Protein AF-A0A956HL79-F1 (afdb_monomer_lite)

Secondary structure (DSSP, 8-state):
--TTTTTTS-HHHHHHHHHHHHHHHHHHHHHHHHHHHHHHHB-TTSPBPEEEEEEEEE-TTSEEEEEEEEEEGGGGS----EEEEE------------------------------------------------------------------EEEE-PPPHHHHHHHHHHHHT-EEEEEEEEEEEEEEEEEETTTTEEEES--TT--TT-EEEETTEEEEEEEEEETTTTEEEESSPPPTT--TTPEEEEEPPPP--

pLDDT: mean 73.85, std 23.21, range [27.11, 96.62]

Structure (mmCIF, N/CA/C/O backbone):
data_AF-A0A956HL79-F1
#
_entry.id   AF-A0A956HL79-F1
#
loop_
_atom_site.group_PDB
_atom_site.id
_atom_site.type_symbol
_atom_site.label_atom_id
_atom_site.label_alt_id
_atom_site.label_comp_id
_atom_site.label_asym_id
_atom_site.label_entity_id
_atom_site.label_seq_id
_atom_site.pdbx_PDB_ins_code
_atom_site.Cartn_x
_atom_site.Cartn_y
_atom_site.Cartn_z
_atom_site.occupancy
_atom_site.B_iso_or_equiv
_atom_site.auth_seq_id
_atom_site.auth_comp_id
_atom_site.auth_asym_id
_atom_site.auth_atom_id
_atom_site.pdbx_PDB_model_num
ATOM 1 N N . MET A 1 1 ? 49.652 19.251 -49.815 1.00 47.75 1 MET A N 1
ATOM 2 C CA . MET A 1 1 ? 48.595 18.300 -49.401 1.00 47.75 1 MET A CA 1
ATOM 3 C C . MET A 1 1 ? 47.716 18.037 -50.614 1.00 47.75 1 MET A C 1
ATOM 5 O O . MET A 1 1 ? 47.238 19.010 -51.174 1.00 47.75 1 MET A O 1
ATOM 9 N N . ASN A 1 2 ? 47.525 16.789 -51.055 1.00 45.09 2 ASN A N 1
ATOM 10 C CA . ASN A 1 2 ?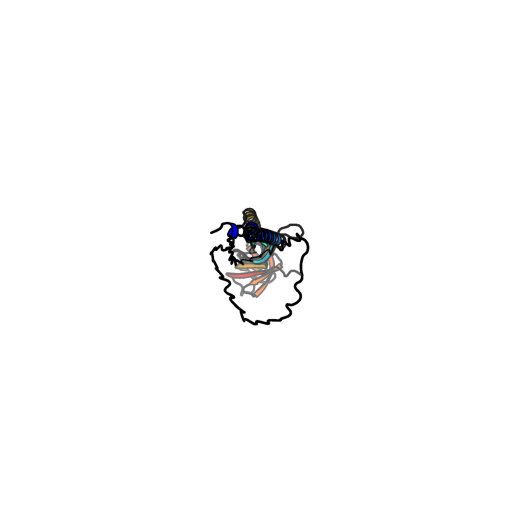 46.543 16.488 -52.107 1.00 45.09 2 ASN A CA 1
ATOM 11 C C . ASN A 1 2 ? 45.246 16.039 -51.426 1.00 45.09 2 ASN A C 1
ATOM 13 O O . ASN A 1 2 ? 45.251 15.028 -50.732 1.00 45.09 2 ASN A O 1
ATOM 17 N N . GLY A 1 3 ? 44.134 16.750 -51.639 1.00 52.53 3 GLY A N 1
ATOM 18 C CA . GLY A 1 3 ? 42.820 16.467 -51.031 1.00 52.53 3 GLY A CA 1
ATOM 19 C C . GLY A 1 3 ? 42.195 15.099 -51.365 1.00 52.53 3 GLY A C 1
ATOM 20 O O . GLY A 1 3 ? 41.060 14.840 -50.988 1.00 52.53 3 GLY A O 1
ATOM 21 N N . ARG A 1 4 ? 42.921 14.211 -52.057 1.00 53.50 4 ARG A N 1
ATOM 22 C CA . ARG A 1 4 ? 42.472 12.872 -52.467 1.00 53.50 4 ARG A CA 1
ATOM 23 C C . ARG A 1 4 ? 42.633 11.807 -51.375 1.00 53.50 4 ARG A C 1
ATOM 25 O O . ARG A 1 4 ? 41.930 10.812 -51.432 1.00 53.50 4 ARG A O 1
ATOM 32 N N . GLU A 1 5 ? 43.507 12.013 -50.386 1.00 54.41 5 GLU A N 1
ATOM 33 C CA . GLU A 1 5 ? 43.747 11.046 -49.290 1.00 54.41 5 GLU A CA 1
ATOM 34 C C . GLU A 1 5 ? 42.709 11.152 -48.153 1.00 54.41 5 GLU A C 1
ATOM 36 O O . GLU A 1 5 ? 42.497 10.198 -47.415 1.00 54.41 5 GLU A O 1
ATOM 41 N N . ILE A 1 6 ? 42.013 12.290 -48.039 1.00 55.62 6 ILE A N 1
ATOM 42 C CA . ILE A 1 6 ? 40.873 12.468 -47.119 1.00 55.62 6 ILE A CA 1
ATOM 43 C C . ILE A 1 6 ? 39.584 11.913 -47.749 1.00 55.62 6 ILE A C 1
ATOM 45 O O . ILE A 1 6 ? 38.721 11.401 -47.046 1.00 55.62 6 ILE A O 1
ATOM 49 N N . ALA A 1 7 ? 39.474 11.941 -49.082 1.00 55.44 7 ALA A N 1
ATOM 50 C CA . ALA A 1 7 ? 38.306 11.462 -49.824 1.00 55.44 7 ALA A CA 1
ATOM 51 C C . ALA A 1 7 ? 38.126 9.927 -49.819 1.00 55.44 7 ALA A C 1
ATOM 53 O O . ALA A 1 7 ? 37.096 9.443 -50.276 1.00 55.44 7 ALA A O 1
ATOM 54 N N . THR A 1 8 ? 39.105 9.159 -49.326 1.00 60.56 8 THR A N 1
ATOM 55 C CA . THR A 1 8 ? 39.022 7.691 -49.190 1.00 60.56 8 THR A CA 1
ATOM 56 C C . THR A 1 8 ? 38.469 7.227 -47.840 1.00 60.56 8 THR A C 1
ATOM 58 O O . THR A 1 8 ? 38.301 6.027 -47.639 1.00 60.56 8 THR A O 1
ATOM 61 N N . LEU A 1 9 ? 38.210 8.143 -46.900 1.00 64.88 9 LEU A N 1
ATOM 62 C CA . LEU A 1 9 ? 37.513 7.823 -45.656 1.00 64.88 9 LEU A CA 1
ATOM 63 C C . LEU A 1 9 ? 36.007 7.752 -45.923 1.00 64.88 9 LEU A C 1
ATOM 65 O O . LEU A 1 9 ? 35.407 8.708 -46.414 1.00 64.88 9 LEU A O 1
ATOM 69 N N . ASP A 1 10 ? 35.391 6.629 -45.566 1.00 70.69 10 ASP A N 1
ATOM 70 C CA . ASP A 1 10 ? 33.945 6.421 -45.661 1.00 70.69 10 ASP A CA 1
ATOM 71 C C . ASP A 1 10 ? 33.220 7.143 -44.513 1.00 70.69 10 ASP A C 1
ATOM 73 O O . ASP A 1 10 ? 32.736 6.546 -43.550 1.00 70.69 10 ASP A O 1
ATOM 77 N N . PHE A 1 11 ? 33.211 8.475 -44.588 1.00 68.19 11 PHE A N 1
ATOM 78 C CA . PHE A 1 11 ? 32.549 9.342 -43.615 1.00 68.19 11 PHE A CA 1
ATOM 79 C C . PHE A 1 11 ? 31.065 9.007 -43.395 1.00 68.19 11 PHE A C 1
ATOM 81 O O . PHE A 1 11 ? 30.642 9.047 -42.236 1.00 68.19 11 PHE A O 1
ATOM 88 N N . PRO A 1 12 ? 30.275 8.645 -44.429 1.00 70.38 12 PRO A N 1
ATOM 89 C CA . PRO A 1 12 ? 28.901 8.195 -44.235 1.00 70.38 12 PRO A CA 1
ATOM 90 C C . PRO A 1 12 ? 28.778 7.014 -43.269 1.00 70.38 12 PRO A C 1
ATOM 92 O O . PRO A 1 12 ? 27.950 7.074 -42.365 1.00 70.38 12 PRO A O 1
ATOM 95 N N . ASN A 1 13 ? 29.615 5.981 -43.394 1.00 75.75 13 ASN A N 1
ATOM 96 C CA . ASN A 1 13 ? 29.556 4.829 -42.489 1.00 75.75 13 ASN A CA 1
ATOM 97 C C . ASN A 1 13 ? 30.204 5.103 -41.128 1.00 75.75 13 ASN A C 1
ATOM 99 O O . ASN A 1 13 ? 29.693 4.634 -40.108 1.00 75.75 13 ASN A O 1
ATOM 103 N N . LEU A 1 14 ? 31.275 5.904 -41.087 1.00 71.12 14 LEU A N 1
ATOM 104 C CA . LEU A 1 14 ? 31.900 6.321 -39.832 1.00 71.12 14 LEU A CA 1
ATOM 105 C C . LEU A 1 14 ? 30.922 7.121 -38.968 1.00 71.12 14 LEU A C 1
ATOM 107 O O . LEU A 1 14 ? 30.822 6.864 -37.783 1.00 71.12 14 LEU A O 1
ATOM 111 N N . ILE A 1 15 ? 30.135 8.033 -39.530 1.00 71.44 15 ILE A N 1
ATOM 112 C CA . ILE A 1 15 ? 29.190 8.837 -38.740 1.00 71.44 15 ILE A CA 1
ATOM 113 C C . ILE A 1 15 ? 27.843 8.114 -38.586 1.00 71.44 15 ILE A C 1
ATOM 115 O O . ILE A 1 15 ? 27.268 8.077 -37.497 1.00 71.44 15 ILE A O 1
ATOM 119 N N . GLY A 1 16 ? 27.345 7.510 -39.665 1.00 78.25 16 GLY A N 1
ATOM 120 C CA . GLY A 1 16 ? 26.029 6.880 -39.715 1.00 78.25 16 GLY A CA 1
ATOM 121 C C . GLY A 1 16 ? 25.908 5.637 -38.838 1.00 78.25 16 GLY A C 1
ATOM 122 O O . GLY A 1 16 ? 24.867 5.446 -38.217 1.00 78.25 16 GLY A O 1
ATOM 123 N N . GLY A 1 17 ? 26.965 4.825 -38.723 1.00 82.88 17 GLY A N 1
ATOM 124 C CA . GLY A 1 17 ? 26.944 3.603 -37.914 1.00 82.88 17 GLY A CA 1
ATOM 125 C C . GLY A 1 17 ? 26.595 3.877 -36.445 1.00 82.88 17 GLY A C 1
ATOM 126 O O . GLY A 1 17 ? 25.583 3.371 -35.957 1.00 82.88 17 GLY A O 1
ATOM 127 N N . PRO A 1 18 ? 27.365 4.719 -35.734 1.00 80.81 18 PRO A N 1
ATOM 128 C CA . PRO A 1 18 ? 27.055 5.032 -34.341 1.00 80.81 18 PRO A CA 1
ATOM 129 C C . PRO A 1 18 ? 25.780 5.847 -34.146 1.00 80.81 18 PRO A C 1
ATOM 131 O O . PRO A 1 18 ? 25.079 5.603 -33.169 1.00 80.81 18 PRO A O 1
ATOM 134 N N . LEU A 1 19 ? 25.427 6.756 -35.065 1.00 80.38 19 LEU A N 1
ATOM 135 C CA . LEU A 1 19 ? 24.135 7.453 -34.997 1.00 80.38 19 LEU A CA 1
ATOM 136 C C . LEU A 1 19 ? 22.959 6.470 -35.078 1.00 80.38 19 LEU A C 1
ATOM 138 O O . LEU A 1 19 ? 22.041 6.558 -34.265 1.00 80.38 19 LEU A O 1
ATOM 142 N N . ASN A 1 20 ? 23.015 5.495 -35.990 1.00 85.19 20 ASN A N 1
ATOM 143 C CA . ASN A 1 20 ? 22.003 4.443 -36.090 1.00 85.19 20 ASN A CA 1
ATOM 144 C C . ASN A 1 20 ? 21.956 3.588 -34.818 1.00 85.19 20 ASN A C 1
ATOM 146 O O . ASN A 1 20 ? 20.873 3.333 -34.300 1.00 85.19 20 ASN A O 1
ATOM 150 N N . ALA A 1 21 ? 23.116 3.217 -34.268 1.00 85.25 21 ALA A N 1
ATOM 151 C CA . ALA A 1 21 ? 23.192 2.452 -33.024 1.00 85.25 21 ALA A CA 1
ATOM 152 C C . ALA A 1 21 ? 22.591 3.214 -31.827 1.00 85.25 21 ALA A C 1
ATOM 154 O O . ALA A 1 21 ? 21.931 2.618 -30.979 1.00 85.25 21 ALA A O 1
ATOM 155 N N . ILE A 1 22 ? 22.781 4.535 -31.762 1.00 84.06 22 ILE A N 1
ATOM 156 C CA . ILE A 1 22 ? 22.183 5.399 -30.735 1.00 84.06 22 ILE A CA 1
ATOM 157 C C . ILE A 1 22 ? 20.658 5.441 -30.871 1.00 84.06 22 ILE A C 1
ATOM 159 O O . ILE A 1 22 ? 19.955 5.297 -29.870 1.00 84.06 22 ILE A O 1
ATOM 163 N N . VAL A 1 23 ? 20.145 5.610 -32.093 1.00 85.94 23 VAL A N 1
ATOM 164 C CA . VAL A 1 23 ? 18.699 5.606 -32.366 1.00 85.94 23 VAL A CA 1
ATOM 165 C C . VAL A 1 23 ? 18.086 4.255 -31.998 1.00 85.94 23 VAL A C 1
ATOM 167 O O . VAL A 1 23 ? 17.064 4.208 -31.314 1.00 85.94 23 VAL A O 1
ATOM 170 N N . GLU A 1 24 ? 18.732 3.156 -32.385 1.00 89.38 24 GLU A N 1
ATOM 171 C CA . GLU A 1 24 ? 18.297 1.801 -32.044 1.00 89.38 24 GLU A CA 1
ATOM 172 C C . GLU A 1 24 ? 18.309 1.565 -30.527 1.00 89.38 24 GLU A C 1
ATOM 174 O O . GLU A 1 24 ? 17.331 1.065 -29.968 1.00 89.38 24 GLU A O 1
ATOM 179 N N . ALA A 1 25 ? 19.371 1.986 -29.834 1.00 85.31 25 ALA A N 1
ATOM 180 C CA . ALA A 1 25 ? 19.460 1.891 -28.381 1.00 85.31 25 ALA A CA 1
ATOM 181 C C . ALA A 1 25 ? 18.343 2.685 -27.687 1.00 85.31 25 ALA A C 1
ATOM 183 O O . ALA A 1 25 ? 17.736 2.196 -26.731 1.00 85.31 25 ALA A O 1
ATOM 184 N N . GLN A 1 26 ? 18.028 3.886 -28.181 1.00 85.69 26 GLN A N 1
ATOM 185 C CA . GLN A 1 26 ? 16.957 4.705 -27.623 1.00 85.69 26 GLN A CA 1
ATOM 186 C C . GLN A 1 26 ? 15.572 4.085 -27.876 1.00 85.69 26 GLN A C 1
ATOM 188 O O . GLN A 1 26 ? 14.737 4.064 -26.970 1.00 85.69 26 GLN A O 1
ATOM 193 N N . ALA A 1 27 ? 15.335 3.526 -29.067 1.00 89.38 27 ALA A N 1
ATOM 194 C CA . ALA A 1 27 ? 14.103 2.804 -29.375 1.00 89.38 27 ALA A CA 1
ATOM 195 C C . ALA A 1 27 ? 13.940 1.566 -28.481 1.00 89.38 27 ALA A C 1
ATOM 197 O O . ALA A 1 27 ? 12.878 1.352 -27.896 1.00 89.38 27 ALA A O 1
ATOM 198 N N . LYS A 1 28 ? 15.011 0.784 -28.305 1.00 89.62 28 LYS A N 1
ATOM 199 C CA . LYS A 1 28 ? 15.016 -0.390 -27.426 1.00 89.62 28 LYS A CA 1
ATOM 200 C C . LYS A 1 28 ? 14.760 -0.012 -25.968 1.00 89.62 28 LYS A C 1
ATOM 202 O O . LYS A 1 28 ? 14.008 -0.710 -25.289 1.00 89.62 28 LYS A O 1
ATOM 207 N N . SER A 1 29 ? 15.339 1.093 -25.500 1.00 87.00 29 SER A N 1
ATOM 208 C CA . SER A 1 29 ? 15.055 1.653 -24.175 1.00 87.00 29 SER A CA 1
ATOM 209 C C . SER A 1 29 ? 13.562 1.951 -24.008 1.00 87.00 29 SER A C 1
ATOM 211 O O . SER A 1 29 ? 12.933 1.420 -23.097 1.00 87.00 29 SER A O 1
ATOM 213 N N . ALA A 1 30 ? 12.966 2.700 -24.941 1.00 88.12 30 ALA A N 1
ATOM 214 C CA . ALA A 1 30 ? 11.546 3.044 -24.887 1.00 88.12 30 ALA A CA 1
ATOM 215 C C . ALA A 1 30 ? 10.633 1.805 -24.904 1.00 88.12 30 ALA A C 1
ATOM 217 O O . ALA A 1 30 ? 9.663 1.743 -24.148 1.00 88.12 30 ALA A O 1
ATOM 218 N N . ILE A 1 31 ? 10.960 0.796 -25.720 1.00 90.31 31 ILE A N 1
ATOM 219 C CA . ILE A 1 31 ? 10.240 -0.487 -25.746 1.00 90.31 31 ILE A CA 1
ATOM 220 C C . ILE A 1 31 ? 10.379 -1.211 -24.403 1.00 90.31 31 ILE A C 1
ATOM 222 O O . ILE A 1 31 ? 9.399 -1.754 -23.903 1.00 90.31 31 ILE A O 1
ATOM 226 N N . THR A 1 32 ? 11.567 -1.191 -23.797 1.00 90.00 32 THR A N 1
ATOM 227 C CA . THR A 1 32 ? 11.817 -1.825 -22.495 1.00 90.00 32 THR A CA 1
ATOM 228 C C . THR A 1 32 ? 10.985 -1.161 -21.402 1.00 90.00 32 THR A C 1
ATOM 230 O O . THR A 1 32 ? 10.312 -1.860 -20.651 1.00 90.00 32 THR A O 1
ATOM 233 N N . THR A 1 33 ? 10.948 0.173 -21.354 1.00 89.00 33 THR A N 1
ATOM 234 C CA . THR A 1 33 ? 10.091 0.917 -20.421 1.00 89.00 33 THR A CA 1
ATOM 235 C C . THR A 1 33 ? 8.612 0.604 -20.647 1.00 89.00 33 THR A C 1
ATOM 237 O O . THR A 1 33 ? 7.882 0.356 -19.692 1.00 89.00 33 THR A O 1
ATOM 240 N N . ALA A 1 34 ? 8.158 0.573 -21.904 1.00 89.06 34 ALA A N 1
ATOM 241 C CA . ALA A 1 34 ? 6.768 0.261 -22.226 1.00 89.06 34 ALA A CA 1
ATOM 242 C C . ALA A 1 34 ? 6.386 -1.172 -21.827 1.00 89.06 34 ALA A C 1
ATOM 244 O O . ALA A 1 34 ? 5.293 -1.385 -21.311 1.00 89.06 34 ALA A O 1
ATOM 245 N N . ASN A 1 35 ? 7.275 -2.143 -22.046 1.00 91.00 35 ASN A N 1
ATOM 246 C CA . ASN A 1 35 ? 7.058 -3.529 -21.641 1.00 91.00 35 ASN A CA 1
ATOM 247 C C . ASN A 1 35 ? 7.038 -3.661 -20.121 1.00 91.00 35 ASN A C 1
ATOM 249 O O . ASN A 1 35 ? 6.109 -4.259 -19.596 1.00 91.00 35 ASN A O 1
ATOM 253 N N . PHE A 1 36 ? 7.976 -3.019 -19.420 1.00 90.94 36 PHE A N 1
ATOM 254 C CA . PHE A 1 36 ? 7.978 -2.975 -17.960 1.00 90.94 36 PHE A CA 1
ATOM 255 C C . PHE A 1 36 ? 6.647 -2.446 -17.418 1.00 90.94 36 PHE A C 1
ATOM 257 O O . PHE A 1 36 ? 6.012 -3.117 -16.614 1.00 90.94 36 PHE A O 1
ATOM 264 N N . ILE A 1 37 ? 6.177 -1.291 -17.910 1.00 90.38 37 ILE A N 1
ATOM 265 C CA . ILE A 1 37 ? 4.882 -0.730 -17.496 1.00 90.38 37 ILE A CA 1
ATOM 266 C C . ILE A 1 37 ? 3.749 -1.713 -17.803 1.00 90.38 37 ILE A C 1
ATOM 268 O O . ILE A 1 37 ? 2.907 -1.939 -16.945 1.00 90.38 37 ILE A O 1
ATOM 272 N N . LYS A 1 38 ? 3.716 -2.326 -18.992 1.00 89.19 38 LYS A N 1
ATOM 273 C CA . LYS A 1 38 ? 2.673 -3.305 -19.343 1.00 89.19 38 LYS A CA 1
ATOM 274 C C . LYS A 1 38 ? 2.651 -4.512 -18.409 1.00 89.19 38 LYS A C 1
ATOM 276 O O . LYS A 1 38 ? 1.571 -4.955 -18.048 1.00 89.19 38 LYS A O 1
ATOM 281 N N . GLU A 1 39 ? 3.821 -5.024 -18.046 1.00 89.94 39 GLU A N 1
ATOM 282 C CA . GLU A 1 39 ? 3.968 -6.217 -17.211 1.00 89.94 39 GLU A CA 1
ATOM 283 C C . GLU A 1 39 ? 3.611 -5.961 -15.744 1.00 89.94 39 GLU A C 1
ATOM 285 O O . GLU A 1 39 ? 3.062 -6.847 -15.096 1.00 89.94 39 GLU A O 1
ATOM 290 N N . VAL A 1 40 ? 3.921 -4.774 -15.211 1.00 90.56 40 VAL A N 1
ATOM 291 C CA . VAL A 1 40 ? 3.728 -4.483 -13.778 1.00 90.56 40 VAL A CA 1
ATOM 292 C C . VAL A 1 40 ? 2.475 -3.667 -13.482 1.00 90.56 40 VAL A C 1
ATOM 294 O O . VAL A 1 40 ? 1.939 -3.753 -12.382 1.00 90.56 40 VAL A O 1
ATOM 297 N N . ALA A 1 41 ? 2.012 -2.841 -14.421 1.00 89.19 41 ALA A N 1
ATOM 298 C CA . ALA A 1 41 ? 0.910 -1.921 -14.166 1.00 89.19 41 ALA A CA 1
ATOM 299 C C . ALA A 1 41 ? -0.457 -2.537 -14.447 1.00 89.19 41 ALA A C 1
ATOM 301 O O . ALA A 1 41 ? -1.428 -2.060 -13.868 1.00 89.19 41 ALA A O 1
ATOM 302 N N . PHE A 1 42 ? -0.547 -3.555 -15.311 1.00 91.19 42 PHE A N 1
ATOM 303 C CA . PHE A 1 42 ? -1.823 -4.115 -15.753 1.00 91.19 42 PHE A CA 1
ATOM 304 C C . PHE A 1 42 ? -1.903 -5.630 -15.563 1.00 91.19 42 PHE A C 1
ATOM 306 O O . PHE A 1 42 ? -0.925 -6.346 -15.764 1.00 91.19 42 PHE A O 1
ATOM 313 N N . ASP A 1 43 ? -3.084 -6.119 -15.192 1.00 89.44 43 ASP A N 1
ATOM 314 C CA . ASP A 1 43 ? -3.389 -7.547 -15.173 1.00 89.44 43 ASP A CA 1
ATOM 315 C C . ASP A 1 43 ? -3.735 -8.073 -16.583 1.00 89.44 43 ASP A C 1
ATOM 317 O O . ASP A 1 43 ? -3.762 -7.331 -17.570 1.00 89.44 43 ASP A O 1
ATOM 321 N N . GLY A 1 44 ? -4.026 -9.373 -16.694 1.00 87.44 44 GLY A N 1
ATOM 322 C CA . GLY A 1 44 ? -4.395 -10.007 -17.968 1.00 87.44 44 GLY A CA 1
ATOM 323 C C . GLY A 1 44 ? -5.689 -9.479 -18.609 1.00 87.44 44 GLY A C 1
ATOM 324 O O . GLY A 1 44 ? -5.950 -9.784 -19.771 1.00 87.44 44 GLY A O 1
ATOM 325 N N . GLU A 1 45 ? -6.482 -8.685 -17.885 1.00 89.44 45 GLU A N 1
ATOM 326 C CA . GLU A 1 45 ? -7.706 -8.032 -18.363 1.00 89.44 45 GLU A CA 1
ATOM 327 C C . GLU A 1 45 ? -7.492 -6.534 -18.656 1.00 89.44 45 GLU A C 1
ATOM 329 O O . GLU A 1 45 ? -8.419 -5.847 -19.085 1.00 89.44 45 GLU A O 1
ATOM 334 N N . GLY A 1 46 ? -6.274 -6.016 -18.459 1.00 85.44 46 GLY A N 1
ATOM 335 C CA . GLY A 1 46 ? -5.941 -4.608 -18.665 1.00 85.44 46 GLY A CA 1
ATOM 336 C C . GLY A 1 46 ? -6.338 -3.691 -17.505 1.00 85.44 46 GLY A C 1
ATOM 337 O O . GLY A 1 46 ? -6.352 -2.472 -17.680 1.00 85.44 46 GLY A O 1
ATOM 338 N N . ARG A 1 47 ? -6.669 -4.238 -16.329 1.00 89.81 47 ARG A N 1
ATOM 339 C CA . ARG A 1 47 ? -6.959 -3.452 -15.119 1.00 89.81 47 ARG A CA 1
ATOM 340 C C . ARG A 1 47 ? -5.670 -3.111 -1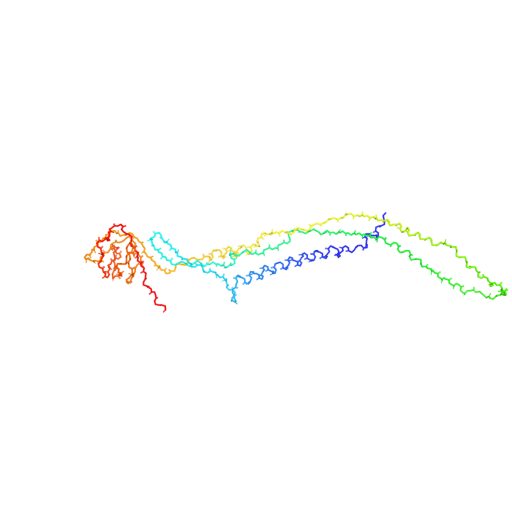4.389 1.00 89.81 47 ARG A C 1
ATOM 342 O O . ARG A 1 47 ? -4.727 -3.893 -14.425 1.00 89.81 47 ARG A O 1
ATOM 349 N N . ALA A 1 48 ? -5.646 -1.973 -13.698 1.00 90.69 48 ALA A N 1
ATOM 350 C CA . ALA A 1 48 ? -4.499 -1.594 -12.883 1.00 90.69 48 ALA A CA 1
ATOM 351 C C . ALA A 1 48 ? -4.228 -2.653 -11.800 1.00 90.69 48 ALA A C 1
ATOM 353 O O . ALA A 1 48 ? -5.147 -3.087 -11.106 1.00 90.69 48 ALA A O 1
ATOM 354 N N . VAL A 1 49 ? -2.969 -3.056 -11.645 1.00 93.44 49 VAL A N 1
ATOM 355 C CA . VAL A 1 49 ? -2.543 -3.950 -10.562 1.00 93.44 49 VAL A CA 1
ATOM 356 C C . VAL A 1 49 ? -2.381 -3.132 -9.287 1.00 93.44 49 VAL A C 1
ATOM 358 O O . VAL A 1 49 ? -1.692 -2.112 -9.282 1.00 93.44 49 VAL A O 1
ATOM 361 N N . HIS A 1 50 ? -2.994 -3.594 -8.201 1.00 93.06 50 HIS A N 1
ATOM 362 C CA . HIS A 1 50 ? -2.906 -2.986 -6.876 1.00 93.06 50 HIS A CA 1
ATOM 363 C C . HIS A 1 50 ? -2.238 -3.936 -5.880 1.00 93.06 50 HIS A C 1
ATOM 365 O O . HIS A 1 50 ? -2.296 -5.157 -6.026 1.00 93.06 50 HIS A O 1
ATOM 371 N N . VAL A 1 51 ? -1.625 -3.357 -4.850 1.00 92.19 51 VAL A N 1
ATOM 372 C CA . VAL A 1 51 ? -1.154 -4.059 -3.656 1.00 92.19 51 VAL A CA 1
ATOM 373 C C . VAL A 1 51 ? -1.959 -3.571 -2.464 1.00 92.19 51 VAL A C 1
ATOM 375 O O . VAL A 1 51 ? -2.062 -2.367 -2.230 1.00 92.19 51 VAL A O 1
ATOM 378 N N . ASP A 1 52 ? -2.491 -4.519 -1.700 1.00 93.12 52 ASP A N 1
ATOM 379 C CA . ASP A 1 52 ? -3.271 -4.242 -0.502 1.00 93.12 52 ASP A CA 1
ATOM 380 C C . ASP A 1 52 ? -2.397 -4.405 0.747 1.00 93.12 52 ASP A C 1
ATOM 382 O O . ASP A 1 52 ? -1.969 -5.507 1.101 1.00 93.12 52 ASP A O 1
ATOM 386 N N . PHE A 1 53 ? -2.146 -3.296 1.439 1.00 91.62 53 PHE A N 1
ATOM 387 C CA . PHE A 1 53 ? -1.467 -3.270 2.728 1.00 91.62 53 PHE A CA 1
ATOM 388 C C . PHE A 1 53 ? -2.495 -3.308 3.848 1.00 91.62 53 PHE A C 1
ATOM 390 O O . PHE A 1 53 ? -3.228 -2.345 4.075 1.00 91.62 53 PHE A O 1
ATOM 397 N N . LYS A 1 54 ? -2.525 -4.423 4.572 1.00 91.62 54 LYS A N 1
ATOM 398 C CA . LYS A 1 54 ? -3.365 -4.593 5.756 1.00 91.62 54 LYS A CA 1
ATOM 399 C C . LYS A 1 54 ? -2.600 -4.170 7.001 1.00 91.62 54 LYS A C 1
ATOM 401 O O . LYS A 1 54 ? -1.492 -4.653 7.235 1.00 91.62 54 LYS A O 1
ATOM 406 N N . TYR A 1 55 ? -3.178 -3.289 7.805 1.00 91.44 55 TYR A N 1
ATOM 407 C CA . TYR A 1 55 ? -2.588 -2.853 9.068 1.00 91.44 55 TYR A CA 1
ATOM 408 C C . TYR A 1 55 ? -3.661 -2.490 10.087 1.00 91.44 55 TYR A C 1
ATOM 410 O O . TYR A 1 55 ? -4.798 -2.188 9.744 1.00 91.44 55 TYR A O 1
ATOM 418 N N . ASN A 1 56 ? -3.281 -2.480 11.362 1.00 91.88 56 ASN A N 1
ATOM 419 C CA . ASN A 1 56 ? -4.178 -2.068 12.433 1.00 91.88 56 ASN A CA 1
ATOM 420 C C . ASN A 1 56 ? -4.062 -0.560 12.639 1.00 91.88 56 ASN A C 1
ATOM 422 O O . ASN A 1 56 ? -2.980 -0.044 12.928 1.00 91.88 56 ASN A O 1
ATOM 426 N N . ARG A 1 57 ? -5.185 0.144 12.535 1.00 88.88 57 ARG A N 1
ATOM 427 C CA . ARG A 1 57 ? -5.283 1.580 12.786 1.00 88.88 57 ARG A CA 1
ATOM 428 C C . ARG A 1 57 ? -6.004 1.827 14.102 1.00 88.88 57 ARG A C 1
ATOM 430 O O . ARG A 1 57 ? -7.072 1.267 14.338 1.00 88.88 57 ARG A O 1
ATOM 437 N N . ARG A 1 58 ? -5.440 2.702 14.936 1.00 88.12 58 ARG A N 1
ATOM 438 C CA . ARG A 1 58 ? -6.090 3.206 16.152 1.00 88.12 58 ARG A CA 1
ATOM 439 C C . ARG A 1 58 ? -6.711 4.574 15.875 1.00 88.12 58 ARG A C 1
ATOM 441 O O . ARG A 1 58 ? -5.992 5.512 15.538 1.00 88.12 58 ARG A O 1
ATOM 448 N N . GLY A 1 59 ? -8.029 4.668 16.004 1.00 85.06 59 GLY A N 1
ATOM 449 C CA . GLY A 1 59 ? -8.786 5.909 15.897 1.00 85.06 59 GLY A CA 1
ATOM 450 C C . GLY A 1 59 ? -8.689 6.778 17.162 1.00 85.06 59 GLY A C 1
ATOM 451 O O . GLY A 1 59 ? -8.344 6.271 18.235 1.00 85.06 59 GLY A O 1
ATOM 452 N N . PRO A 1 60 ? -9.008 8.085 17.068 1.00 82.69 60 PRO A N 1
ATOM 453 C CA . PRO A 1 60 ? -9.046 9.000 18.217 1.00 82.69 60 PRO A CA 1
ATOM 454 C C . PRO A 1 60 ? -10.062 8.608 19.300 1.00 82.69 60 PRO A C 1
ATOM 456 O O . PRO A 1 60 ? -9.951 9.035 20.442 1.00 82.69 60 PRO A O 1
ATOM 459 N N . ASP A 1 61 ? -11.051 7.799 18.936 1.00 81.94 61 ASP A N 1
ATOM 460 C CA . ASP A 1 61 ? -12.112 7.265 19.789 1.00 81.94 61 ASP A CA 1
ATOM 461 C C . ASP A 1 61 ? -11.714 5.974 20.532 1.00 81.94 61 ASP A C 1
ATOM 463 O O . ASP A 1 61 ? -12.542 5.369 21.214 1.00 81.94 61 ASP A O 1
ATOM 467 N N . GLY A 1 62 ? -10.452 5.545 20.406 1.00 83.81 62 GLY A N 1
ATOM 468 C CA . GLY A 1 62 ? -9.939 4.324 21.028 1.00 83.81 62 GLY A CA 1
ATOM 469 C C . GLY A 1 62 ? -10.302 3.046 20.269 1.00 83.81 62 GLY A C 1
ATOM 470 O O . GLY A 1 62 ? -10.006 1.947 20.739 1.00 83.81 62 GLY A O 1
ATOM 471 N N . ARG A 1 63 ? -10.906 3.152 19.080 1.00 89.69 63 ARG A N 1
ATOM 472 C CA . ARG A 1 63 ? -11.198 1.990 18.236 1.00 89.69 63 ARG A CA 1
ATOM 473 C C . ARG A 1 63 ? -9.939 1.534 17.516 1.00 89.69 63 ARG A C 1
ATOM 475 O O . ARG A 1 63 ? -9.284 2.315 16.832 1.00 89.69 63 ARG A O 1
ATOM 482 N N . VAL A 1 64 ? -9.607 0.258 17.643 1.00 90.62 64 VAL A N 1
ATOM 483 C CA . VAL A 1 64 ? -8.604 -0.415 16.821 1.00 90.62 64 VAL A CA 1
ATOM 484 C C . VAL A 1 64 ? -9.347 -1.200 15.753 1.00 90.62 64 VAL A C 1
ATOM 486 O O . VAL A 1 64 ? -10.166 -2.060 16.066 1.00 90.62 64 VAL A O 1
ATOM 489 N N . GLN A 1 65 ? -9.069 -0.898 14.494 1.00 90.56 65 GLN A N 1
ATOM 490 C CA . GLN A 1 65 ? -9.682 -1.552 13.343 1.00 90.56 65 GLN A CA 1
ATOM 491 C C . GLN A 1 65 ? -8.610 -1.980 12.347 1.00 90.56 65 GLN A C 1
ATOM 493 O O . GLN A 1 65 ? -7.582 -1.311 12.219 1.00 90.56 65 GLN A O 1
ATOM 498 N N . GLU A 1 66 ? -8.856 -3.070 11.629 1.00 91.38 66 GLU A N 1
ATOM 499 C CA . GLU A 1 66 ? -8.096 -3.376 10.423 1.00 91.38 66 GLU A CA 1
ATOM 500 C C . GLU A 1 66 ? -8.379 -2.271 9.397 1.00 91.38 66 GLU A C 1
ATOM 502 O O . GLU A 1 66 ? -9.508 -1.802 9.236 1.00 91.38 66 GLU A O 1
ATOM 507 N N . ALA A 1 67 ? -7.338 -1.804 8.732 1.00 90.56 67 ALA A N 1
ATOM 508 C CA . ALA A 1 67 ? -7.402 -0.900 7.604 1.00 90.56 67 ALA A CA 1
ATOM 509 C C . ALA A 1 67 ? -6.670 -1.559 6.440 1.00 90.56 67 ALA A C 1
ATOM 511 O O . ALA A 1 67 ? -5.633 -2.202 6.624 1.00 90.56 67 ALA A O 1
ATOM 512 N N . VAL A 1 68 ? -7.231 -1.406 5.245 1.00 92.44 68 VAL A N 1
ATOM 513 C CA . VAL A 1 68 ? -6.627 -1.897 4.011 1.00 92.44 68 VAL A CA 1
ATOM 514 C C . VAL A 1 68 ? -6.318 -0.695 3.139 1.00 92.44 68 VAL A C 1
ATOM 516 O O . VAL A 1 68 ? -7.230 -0.031 2.648 1.00 92.44 68 VAL A O 1
ATOM 519 N N . LEU A 1 69 ? -5.033 -0.410 2.962 1.00 93.12 69 LEU A N 1
ATOM 520 C CA . LEU A 1 69 ? -4.549 0.600 2.033 1.00 93.12 69 LEU A CA 1
ATOM 521 C C . LEU A 1 69 ? -4.248 -0.072 0.697 1.00 93.12 69 LEU A C 1
ATOM 523 O O . LEU A 1 69 ? -3.316 -0.870 0.603 1.00 93.12 69 LEU A O 1
ATOM 527 N N . SER A 1 70 ? -5.037 0.251 -0.324 1.00 93.44 70 SER A N 1
ATOM 528 C CA . SER A 1 70 ? -4.840 -0.263 -1.676 1.00 93.44 70 SER A CA 1
ATOM 529 C C . SER A 1 70 ? -4.037 0.741 -2.493 1.00 93.44 70 SER A C 1
ATOM 531 O O . SER A 1 70 ? -4.464 1.880 -2.678 1.00 93.44 70 SER A O 1
ATOM 533 N N . VAL A 1 71 ? -2.866 0.327 -2.975 1.00 94.06 71 VAL A N 1
ATOM 534 C CA . VAL A 1 71 ? -1.929 1.191 -3.705 1.00 94.06 71 VAL A CA 1
ATOM 535 C C . VAL A 1 71 ? -1.674 0.604 -5.091 1.00 94.06 71 VAL A C 1
ATOM 537 O O . VAL A 1 71 ? -1.288 -0.566 -5.176 1.00 94.06 71 VAL A O 1
ATOM 540 N N . PRO A 1 72 ? -1.831 1.372 -6.186 1.00 94.00 72 PRO A N 1
ATOM 541 C CA . PRO A 1 72 ? -1.431 0.903 -7.508 1.00 94.00 72 PRO A CA 1
ATOM 542 C C . PRO A 1 72 ? 0.049 0.520 -7.535 1.00 94.00 72 PRO A C 1
ATOM 544 O O . PRO A 1 72 ? 0.916 1.307 -7.169 1.00 94.00 72 PRO A O 1
ATOM 547 N N . PHE A 1 73 ? 0.366 -0.683 -8.002 1.00 93.06 73 PHE A N 1
ATOM 548 C CA . PHE A 1 73 ? 1.714 -1.237 -7.888 1.00 93.06 73 PHE A CA 1
ATOM 549 C C . PHE A 1 73 ? 2.771 -0.392 -8.614 1.00 93.06 73 PHE A C 1
ATOM 551 O O . PHE A 1 73 ? 3.883 -0.219 -8.117 1.00 93.06 73 PHE A O 1
ATOM 558 N N . LEU A 1 74 ? 2.405 0.199 -9.757 1.00 91.62 74 LEU A N 1
ATOM 559 C CA . LEU A 1 74 ? 3.303 1.026 -10.564 1.00 91.62 74 LEU A CA 1
ATOM 560 C C . LEU A 1 74 ? 3.852 2.246 -9.802 1.00 91.62 74 LEU A C 1
ATOM 562 O O . LEU A 1 74 ? 4.991 2.632 -10.048 1.00 91.62 74 LEU A O 1
ATOM 566 N N . THR A 1 75 ? 3.088 2.841 -8.877 1.00 90.19 75 THR A N 1
ATOM 567 C CA . THR A 1 75 ? 3.519 4.050 -8.144 1.00 90.19 75 THR A CA 1
ATOM 568 C C . THR A 1 75 ? 4.591 3.753 -7.094 1.00 90.19 75 THR A C 1
ATOM 570 O O . THR A 1 75 ? 5.278 4.662 -6.637 1.00 90.19 75 THR A O 1
ATOM 573 N N . MET A 1 76 ? 4.785 2.480 -6.739 1.00 88.06 76 MET A N 1
ATOM 574 C CA . MET A 1 76 ? 5.813 2.045 -5.790 1.00 88.06 76 MET A CA 1
ATOM 575 C C . MET A 1 76 ? 7.133 1.653 -6.464 1.00 88.06 76 MET A C 1
ATOM 577 O O . MET A 1 76 ? 8.109 1.345 -5.777 1.00 88.06 76 MET A O 1
ATOM 581 N N . LEU A 1 77 ? 7.176 1.632 -7.799 1.00 87.94 77 LEU A N 1
ATOM 582 C CA . LEU A 1 77 ? 8.331 1.168 -8.558 1.00 87.94 77 LEU A CA 1
ATOM 583 C C . LEU A 1 77 ? 9.100 2.333 -9.192 1.00 87.94 77 LEU A C 1
ATOM 585 O O . LEU A 1 77 ? 8.496 3.233 -9.778 1.00 87.94 77 LEU A O 1
ATOM 589 N N . PRO A 1 78 ? 10.444 2.295 -9.182 1.00 82.88 78 PRO A N 1
ATOM 590 C CA . PRO A 1 78 ? 11.231 3.201 -10.001 1.00 82.88 78 PRO A CA 1
ATOM 591 C C . PRO A 1 78 ? 11.074 2.802 -11.473 1.00 82.88 78 PRO A C 1
ATOM 593 O O . PRO A 1 78 ? 11.657 1.817 -11.929 1.00 82.88 78 PRO A O 1
ATOM 596 N N . VAL A 1 79 ? 10.283 3.560 -12.231 1.00 84.00 79 VAL A N 1
ATOM 597 C CA . VAL A 1 79 ? 10.096 3.292 -13.661 1.00 84.00 79 VAL A CA 1
ATOM 598 C C . VAL A 1 79 ? 11.377 3.680 -14.422 1.00 84.00 79 VAL A C 1
ATOM 600 O O . VAL A 1 79 ? 11.819 4.829 -14.333 1.00 84.00 79 VAL A O 1
ATOM 603 N N . PRO A 1 80 ? 12.006 2.756 -15.173 1.00 75.19 80 PRO A N 1
ATOM 604 C CA . PRO A 1 80 ? 13.275 3.025 -15.837 1.00 75.19 80 PRO A CA 1
ATOM 605 C C . PRO A 1 80 ? 13.054 3.875 -17.092 1.00 75.19 80 PRO A C 1
ATOM 607 O O . PRO A 1 80 ? 12.581 3.375 -18.111 1.00 75.19 80 PRO A O 1
ATOM 610 N N . TYR A 1 81 ? 13.436 5.150 -17.046 1.00 76.19 81 TYR A N 1
ATOM 611 C 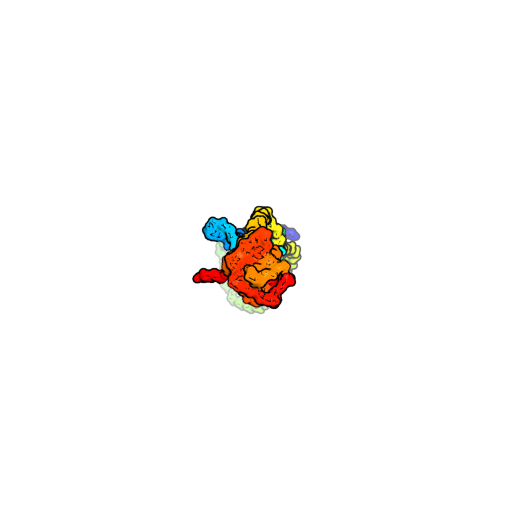CA . TYR A 1 81 ? 13.458 6.031 -18.214 1.00 76.19 81 TYR A CA 1
ATOM 612 C C . TYR A 1 81 ? 14.895 6.280 -18.646 1.00 76.19 81 TYR A C 1
ATOM 614 O O . TYR A 1 81 ? 15.627 7.002 -17.988 1.00 76.19 81 TYR A O 1
ATOM 622 N N . LEU A 1 82 ? 15.321 5.699 -19.767 1.00 76.25 82 LEU A N 1
ATOM 623 C CA . LEU A 1 82 ? 16.636 5.998 -20.336 1.00 76.25 82 LEU A CA 1
ATOM 624 C C . LEU A 1 82 ? 16.449 6.727 -21.661 1.00 76.25 82 LEU A C 1
ATOM 626 O O . LEU A 1 82 ? 15.867 6.195 -22.609 1.00 76.25 82 LEU A O 1
ATOM 630 N N . LYS A 1 83 ? 16.966 7.951 -21.737 1.00 74.94 83 LYS A N 1
ATOM 631 C CA . LYS A 1 83 ? 16.986 8.755 -22.956 1.00 74.94 83 LYS A CA 1
ATOM 632 C C . LYS A 1 83 ? 18.425 9.089 -23.294 1.00 74.94 83 LYS A C 1
ATOM 634 O O . LYS A 1 83 ? 19.199 9.492 -22.438 1.00 74.94 83 LYS A O 1
ATOM 639 N N . VAL A 1 84 ? 18.782 8.990 -24.567 1.00 75.56 84 VAL A N 1
ATOM 640 C CA . VAL A 1 84 ? 20.062 9.536 -25.011 1.00 75.56 84 VAL A CA 1
ATOM 641 C C . VAL A 1 84 ? 19.936 11.054 -25.045 1.00 75.56 84 VAL A C 1
ATOM 643 O O . VAL A 1 84 ? 19.348 11.620 -25.960 1.00 75.56 84 VAL A O 1
ATOM 646 N N . GLU A 1 85 ? 20.418 11.708 -23.990 1.00 70.50 85 GLU A N 1
ATOM 647 C CA . GLU A 1 85 ? 20.452 13.169 -23.904 1.00 70.50 85 GLU A CA 1
ATOM 648 C C . GLU A 1 85 ? 21.537 13.743 -24.812 1.00 70.50 85 GLU A C 1
ATOM 650 O O . GLU A 1 85 ? 21.308 14.710 -25.538 1.00 70.50 85 GLU A O 1
ATOM 655 N N . ARG A 1 86 ? 22.718 13.122 -24.799 1.00 68.94 86 ARG A N 1
ATOM 656 C CA . ARG A 1 86 ? 23.851 13.580 -25.583 1.00 68.94 86 ARG A CA 1
ATOM 657 C C . ARG A 1 86 ? 24.646 12.407 -26.127 1.00 68.94 86 ARG A C 1
ATOM 659 O O . ARG A 1 86 ? 24.947 11.429 -25.449 1.00 68.94 86 ARG A O 1
ATOM 666 N N . ALA A 1 87 ? 25.035 12.524 -27.383 1.00 68.38 87 ALA A N 1
ATOM 667 C CA . ALA A 1 87 ? 25.968 11.601 -27.979 1.00 68.38 87 ALA A CA 1
ATOM 668 C C . ALA A 1 87 ? 27.017 12.336 -28.787 1.00 68.38 87 ALA A C 1
ATOM 670 O O . ALA A 1 87 ? 26.712 13.249 -29.541 1.00 68.38 87 ALA A O 1
ATOM 671 N N . GLU A 1 88 ? 28.268 11.949 -28.605 1.00 67.19 88 GLU A N 1
ATOM 672 C CA . GLU A 1 88 ? 29.402 12.506 -29.294 1.00 67.19 88 GLU A CA 1
ATOM 673 C C . GLU A 1 88 ? 30.418 11.362 -29.627 1.00 67.19 88 GLU A C 1
ATOM 675 O O . GLU A 1 88 ? 30.853 10.607 -28.787 1.00 67.19 88 GLU A O 1
ATOM 680 N N . VAL A 1 89 ? 30.754 11.086 -30.880 1.00 64.94 89 VAL A N 1
ATOM 681 C CA . VAL A 1 89 ? 31.351 9.778 -31.272 1.00 64.94 89 VAL A CA 1
ATOM 682 C C . VAL A 1 89 ? 32.850 9.829 -31.649 1.00 64.94 89 VAL A C 1
ATOM 684 O O . VAL A 1 89 ? 33.167 10.388 -32.696 1.00 64.94 89 VAL A O 1
ATOM 687 N N . GLU A 1 90 ? 33.781 9.279 -30.845 1.00 61.22 90 GLU A N 1
ATOM 688 C CA . GLU A 1 90 ? 35.241 9.488 -31.051 1.00 61.22 90 GLU A CA 1
ATOM 689 C C . GLU A 1 90 ? 35.805 8.529 -32.094 1.00 61.22 90 GLU A C 1
ATOM 691 O O . GLU A 1 90 ? 35.758 7.315 -31.900 1.00 61.22 90 GLU A O 1
ATOM 696 N N . PHE A 1 91 ? 36.444 9.052 -33.144 1.00 60.22 91 PHE A N 1
ATOM 697 C CA . PHE A 1 91 ? 37.148 8.229 -34.128 1.00 60.22 91 PHE A CA 1
ATOM 698 C C . PHE A 1 91 ? 38.639 8.529 -34.145 1.00 60.22 91 PHE A C 1
ATOM 700 O O . PHE A 1 91 ? 39.061 9.616 -34.523 1.00 60.22 91 PHE A O 1
ATOM 707 N N . ASN A 1 92 ? 39.440 7.513 -33.829 1.00 52.59 92 ASN A N 1
ATOM 708 C CA . ASN A 1 92 ? 40.892 7.554 -33.954 1.00 52.59 92 ASN A CA 1
ATOM 709 C C . ASN A 1 92 ? 41.312 6.791 -35.218 1.00 52.59 92 ASN A C 1
ATOM 711 O O . ASN A 1 92 ? 41.441 5.567 -35.198 1.00 52.59 92 ASN A O 1
ATOM 715 N N . ALA A 1 93 ? 41.507 7.500 -36.333 1.00 55.06 93 ALA A N 1
ATOM 716 C CA . ALA A 1 93 ? 41.908 6.893 -37.603 1.00 55.06 93 ALA A CA 1
ATOM 717 C C . ALA A 1 93 ? 43.395 7.146 -37.895 1.00 55.06 93 ALA A C 1
ATOM 719 O O . ALA A 1 93 ? 43.817 8.277 -38.127 1.00 55.06 93 ALA A O 1
ATOM 720 N N . LYS A 1 94 ? 44.200 6.075 -37.934 1.00 52.06 94 LYS A N 1
ATOM 721 C CA . LYS A 1 94 ? 45.603 6.126 -38.370 1.00 52.06 94 LYS A CA 1
ATOM 722 C C . LYS A 1 94 ? 45.694 5.708 -39.836 1.00 52.06 94 LYS A C 1
ATOM 724 O O . LYS A 1 94 ? 45.727 4.517 -40.135 1.00 52.06 94 LYS A O 1
ATOM 729 N N . ILE A 1 95 ? 45.754 6.670 -40.755 1.00 53.78 95 ILE A N 1
ATOM 730 C CA . ILE A 1 95 ? 45.988 6.361 -42.171 1.00 53.78 95 ILE A CA 1
ATOM 731 C C . ILE A 1 95 ? 47.477 6.048 -42.352 1.00 53.78 95 ILE A C 1
ATOM 733 O O . ILE A 1 95 ? 48.331 6.930 -42.281 1.00 53.78 95 ILE A O 1
ATOM 737 N N . ALA A 1 96 ? 47.800 4.773 -42.564 1.00 52.25 96 ALA A N 1
ATOM 738 C CA . ALA A 1 96 ? 49.114 4.368 -43.042 1.00 52.25 96 ALA A CA 1
ATOM 739 C C . ALA A 1 96 ? 49.103 4.440 -44.572 1.00 52.25 96 ALA A C 1
ATOM 741 O O . ALA A 1 96 ? 48.475 3.611 -45.228 1.00 52.25 96 ALA A O 1
ATOM 742 N N . SER A 1 97 ? 49.773 5.433 -45.156 1.00 44.69 97 SER A N 1
ATOM 743 C CA . SER A 1 97 ? 49.978 5.454 -46.601 1.00 44.69 97 SER A CA 1
ATOM 744 C C . SER A 1 97 ? 50.972 4.350 -46.976 1.00 44.69 97 SER A C 1
ATOM 746 O O . SER A 1 97 ? 52.131 4.353 -46.562 1.00 44.69 97 SER A O 1
ATOM 748 N N . VAL A 1 98 ? 50.517 3.374 -47.759 1.00 49.59 98 VAL A N 1
ATOM 749 C CA . VAL A 1 98 ? 51.406 2.453 -48.469 1.00 49.59 98 VAL A CA 1
ATOM 750 C C . VAL A 1 98 ? 51.421 2.922 -49.915 1.00 49.59 98 VAL A C 1
ATOM 752 O O . VAL A 1 98 ? 50.435 2.784 -50.635 1.00 49.59 98 VAL A O 1
ATOM 755 N N . ARG A 1 99 ? 52.525 3.541 -50.346 1.00 38.00 99 ARG A N 1
ATOM 756 C CA . ARG A 1 99 ? 52.782 3.735 -51.777 1.00 38.00 99 ARG A CA 1
ATOM 757 C C . ARG A 1 99 ? 53.095 2.364 -52.367 1.00 38.00 99 ARG A C 1
ATOM 759 O O . ARG A 1 99 ? 54.242 1.930 -52.337 1.00 38.00 99 ARG A O 1
ATOM 766 N N . GLU A 1 100 ? 52.092 1.680 -52.898 1.00 42.59 100 GLU A N 1
ATOM 767 C CA . GLU A 1 100 ? 52.339 0.550 -53.785 1.00 42.59 100 GLU A CA 1
ATOM 768 C C . GLU A 1 100 ? 52.731 1.116 -55.153 1.00 42.59 100 GLU A C 1
ATOM 770 O O . GLU A 1 100 ? 51.896 1.555 -55.945 1.00 42.59 100 GLU A O 1
ATOM 775 N N . ASN A 1 101 ? 54.037 1.193 -55.408 1.00 38.16 101 ASN A N 1
ATOM 776 C CA . ASN A 1 101 ? 54.538 1.516 -56.733 1.00 38.16 101 ASN A CA 1
ATOM 777 C C . ASN A 1 101 ? 54.368 0.273 -57.613 1.00 38.16 101 ASN A C 1
ATOM 779 O O . ASN A 1 101 ? 55.283 -0.539 -57.739 1.00 38.16 101 ASN A O 1
ATOM 783 N N . SER A 1 102 ? 53.185 0.099 -58.200 1.00 39.53 102 SER A N 1
ATOM 784 C CA . SER A 1 102 ? 53.002 -0.874 -59.272 1.00 39.53 102 SER A CA 1
ATOM 785 C C . SER A 1 102 ? 53.761 -0.378 -60.505 1.00 39.53 102 SER A C 1
ATOM 787 O O . SER A 1 102 ? 53.285 0.454 -61.276 1.00 39.53 102 SER A O 1
ATOM 789 N N . MET A 1 103 ? 54.983 -0.877 -60.700 1.00 32.31 103 MET A N 1
ATOM 790 C CA . MET A 1 103 ? 55.626 -0.804 -62.007 1.00 32.31 103 MET A CA 1
ATOM 791 C C . MET A 1 103 ? 54.844 -1.729 -62.941 1.00 32.31 103 MET A C 1
ATOM 793 O O . MET A 1 103 ? 55.045 -2.942 -62.942 1.00 32.31 103 MET A O 1
ATOM 797 N N . ARG A 1 104 ? 53.933 -1.168 -63.740 1.00 33.41 104 ARG A N 1
ATOM 798 C CA . ARG A 1 104 ? 53.508 -1.832 -64.974 1.00 33.41 104 ARG A CA 1
ATOM 799 C C . ARG A 1 104 ? 54.732 -1.899 -65.880 1.00 33.41 104 ARG A C 1
ATOM 801 O O . ARG A 1 104 ? 55.104 -0.908 -66.499 1.00 33.41 104 ARG A O 1
ATOM 808 N N . SER A 1 105 ? 55.379 -3.058 -65.924 1.00 33.00 105 SER A N 1
ATOM 809 C CA . SER A 1 105 ? 56.268 -3.389 -67.030 1.00 33.00 105 SER A CA 1
ATOM 810 C C . SER A 1 105 ? 55.377 -3.619 -68.249 1.00 33.00 105 SER A C 1
ATOM 812 O O . SER A 1 105 ? 54.756 -4.671 -68.383 1.00 33.00 105 SER A O 1
ATOM 814 N N . ASN A 1 106 ? 55.251 -2.600 -69.102 1.00 29.42 106 ASN A N 1
ATOM 815 C CA . ASN A 1 106 ? 54.836 -2.816 -70.481 1.00 29.42 106 ASN A CA 1
ATOM 816 C C . ASN A 1 106 ? 55.964 -3.611 -71.144 1.00 29.42 106 ASN A C 1
ATOM 818 O O . ASN A 1 106 ? 57.001 -3.059 -71.502 1.00 29.42 106 ASN A O 1
ATOM 822 N N . PHE A 1 107 ? 55.773 -4.920 -71.266 1.00 32.44 107 PHE A N 1
ATOM 823 C CA . PHE A 1 107 ? 56.477 -5.710 -72.262 1.00 32.44 107 PHE A CA 1
ATOM 824 C C . PHE A 1 107 ? 55.791 -5.440 -73.607 1.00 32.44 107 PHE A C 1
ATOM 826 O O . PHE A 1 107 ? 54.940 -6.204 -74.053 1.00 32.44 107 PHE A O 1
ATOM 833 N N . GLU A 1 108 ? 56.114 -4.304 -74.225 1.00 29.19 108 GLU A N 1
ATOM 834 C CA . GLU A 1 108 ? 55.924 -4.119 -75.664 1.00 29.19 108 GLU A CA 1
ATOM 835 C C . GLU A 1 108 ? 57.047 -4.890 -76.358 1.00 29.19 108 GLU A C 1
ATOM 837 O O . GLU A 1 108 ? 58.128 -4.377 -76.634 1.00 29.19 108 GLU A O 1
ATOM 842 N N . GLY A 1 109 ? 56.809 -6.185 -76.560 1.00 31.50 109 GLY A N 1
ATOM 843 C CA . GLY A 1 109 ? 57.571 -6.967 -77.517 1.00 31.50 109 GLY A CA 1
ATOM 844 C C . GLY A 1 109 ? 57.142 -6.567 -78.924 1.00 31.50 109 GLY A C 1
ATOM 845 O O . GLY A 1 109 ? 56.211 -7.159 -79.467 1.00 31.50 109 GLY A O 1
ATOM 846 N N . GLU A 1 110 ? 57.814 -5.576 -79.511 1.00 28.45 110 GLU A N 1
ATOM 847 C CA . GLU A 1 110 ? 57.864 -5.404 -80.965 1.00 28.45 110 GLU A CA 1
ATOM 848 C C . GLU A 1 110 ? 58.543 -6.641 -81.574 1.00 28.45 110 GLU A C 1
ATOM 850 O O . GLU A 1 110 ? 59.761 -6.735 -81.702 1.00 28.45 110 GLU A O 1
ATOM 855 N N . LEU A 1 111 ? 57.733 -7.635 -81.935 1.00 37.09 111 LEU A N 1
ATOM 856 C CA . LEU A 1 111 ? 58.097 -8.662 -82.905 1.00 37.09 111 LEU A CA 1
ATOM 857 C C . LEU A 1 111 ? 57.953 -8.047 -84.302 1.00 37.09 111 LEU A C 1
ATOM 859 O O . LEU A 1 111 ? 56.937 -8.217 -84.971 1.00 37.09 111 LEU A O 1
ATOM 863 N N . GLY A 1 112 ? 58.973 -7.299 -84.719 1.00 30.84 112 GLY A N 1
ATOM 864 C CA . GLY A 1 112 ? 59.107 -6.773 -86.072 1.00 30.84 112 GLY A CA 1
ATOM 865 C C . GLY A 1 112 ? 60.550 -6.885 -86.555 1.00 30.84 112 GLY A C 1
ATOM 866 O O . GLY A 1 112 ? 61.439 -6.278 -85.970 1.00 30.84 112 GLY A O 1
ATOM 867 N N . GLY A 1 113 ? 60.774 -7.635 -87.637 1.00 28.78 113 GLY A N 1
ATOM 868 C CA . GLY A 1 113 ? 61.990 -7.521 -88.451 1.00 28.78 113 GLY A CA 1
ATOM 869 C C . GLY A 1 113 ? 62.819 -8.797 -88.591 1.00 28.78 113 GLY A C 1
ATOM 870 O O . GLY A 1 113 ? 63.339 -9.338 -87.623 1.00 28.78 113 GLY A O 1
ATOM 871 N N . GLU A 1 114 ? 62.935 -9.250 -89.833 1.00 27.75 114 GLU A N 1
ATOM 872 C CA . GLU A 1 114 ? 63.581 -10.465 -90.327 1.00 27.75 114 GLU A CA 1
ATOM 873 C C . GLU A 1 114 ? 65.118 -10.527 -90.179 1.00 27.75 114 GLU A C 1
ATOM 875 O O . GLU A 1 114 ? 65.823 -9.537 -90.332 1.00 27.75 114 GLU A O 1
ATOM 880 N N . LEU A 1 115 ? 65.598 -11.762 -89.975 1.00 29.34 115 LEU A N 1
ATOM 881 C CA . LEU A 1 115 ? 66.758 -12.424 -90.602 1.00 29.34 115 LEU A CA 1
ATOM 882 C C . LEU A 1 115 ? 68.091 -11.664 -90.783 1.00 29.34 115 LEU A C 1
ATOM 884 O O . LEU A 1 115 ? 68.233 -10.807 -91.650 1.00 29.34 115 LEU A O 1
ATOM 888 N N . GLY A 1 116 ? 69.147 -12.211 -90.165 1.00 28.34 116 GLY A N 1
ATOM 889 C CA . GLY A 1 116 ? 70.480 -12.228 -90.780 1.00 28.34 116 GLY A CA 1
ATOM 890 C C . GLY A 1 116 ? 71.657 -12.439 -89.823 1.00 28.34 116 GLY A C 1
ATOM 891 O O . GLY A 1 116 ? 72.032 -11.519 -89.110 1.00 28.34 116 GLY A O 1
ATOM 892 N N . GLY A 1 117 ? 72.302 -13.610 -89.890 1.00 27.56 117 GLY A N 1
ATOM 893 C CA . GLY A 1 117 ? 73.736 -13.752 -89.586 1.00 27.56 117 GLY A CA 1
ATOM 894 C C . GLY A 1 117 ? 74.139 -14.229 -88.182 1.00 27.56 117 GLY A C 1
ATOM 895 O O . GLY A 1 117 ? 74.215 -13.458 -87.237 1.00 27.56 117 GLY A O 1
ATOM 896 N N . GLU A 1 118 ? 74.465 -15.520 -88.088 1.00 32.59 118 GLU A N 1
ATOM 897 C CA . GLU A 1 118 ? 75.634 -16.085 -87.385 1.00 32.59 118 GLU A CA 1
ATOM 898 C C . GLU A 1 118 ? 76.175 -15.368 -86.121 1.00 32.59 118 GLU A C 1
ATOM 900 O O . GLU A 1 118 ? 77.068 -14.530 -86.192 1.00 32.59 118 GLU A O 1
ATOM 905 N N . ALA A 1 119 ? 75.777 -15.840 -84.933 1.00 31.97 119 ALA A N 1
ATOM 906 C CA . ALA A 1 119 ? 76.534 -15.642 -83.687 1.00 31.97 119 ALA A CA 1
ATOM 907 C C . ALA A 1 119 ? 76.773 -16.991 -82.985 1.00 31.97 119 ALA A C 1
ATOM 909 O O . ALA A 1 119 ? 76.221 -17.324 -81.935 1.00 31.97 119 ALA A O 1
ATOM 910 N N . TRP A 1 120 ? 77.606 -17.802 -83.628 1.00 27.23 120 TRP A N 1
ATOM 911 C CA . TRP A 1 120 ? 78.200 -19.021 -83.102 1.00 27.23 120 TRP A CA 1
ATOM 912 C C . TRP A 1 120 ? 79.292 -18.640 -82.092 1.00 27.23 120 TRP A C 1
ATOM 914 O O . TRP A 1 120 ? 80.428 -18.354 -82.448 1.00 27.23 120 TRP A O 1
ATOM 924 N N . GLY A 1 121 ? 78.948 -18.644 -80.804 1.00 36.91 121 GLY A N 1
ATOM 925 C CA . GLY A 1 121 ? 79.948 -18.673 -79.736 1.00 36.91 121 GLY A CA 1
ATOM 926 C C . GLY A 1 121 ? 79.905 -17.513 -78.754 1.00 36.91 121 GLY A C 1
ATOM 927 O O . GLY A 1 121 ? 80.799 -16.683 -78.742 1.00 36.91 121 GLY A O 1
ATOM 928 N N . MET A 1 122 ? 78.964 -17.554 -77.811 1.00 27.11 122 MET A N 1
ATOM 929 C CA . MET A 1 122 ? 79.215 -17.054 -76.456 1.00 27.11 122 MET A CA 1
ATOM 930 C C . MET A 1 122 ? 78.560 -17.990 -75.440 1.00 27.11 122 MET A C 1
ATOM 932 O O . MET A 1 122 ? 77.429 -17.806 -75.004 1.00 27.11 122 MET A O 1
ATOM 936 N N . ARG A 1 123 ? 79.300 -19.037 -75.064 1.00 32.50 123 ARG A N 1
ATOM 937 C CA . ARG A 1 123 ? 79.040 -19.837 -73.866 1.00 32.50 123 ARG A CA 1
ATOM 938 C C . ARG A 1 123 ? 80.080 -19.422 -72.826 1.00 32.50 123 ARG A C 1
ATOM 940 O O . ARG A 1 123 ? 81.184 -19.948 -72.838 1.00 32.50 123 ARG A O 1
ATOM 947 N N . ALA A 1 124 ? 79.749 -18.487 -71.940 1.00 30.59 124 ALA A N 1
ATOM 948 C CA . ALA A 1 124 ? 80.539 -18.263 -70.731 1.00 30.59 124 ALA A CA 1
ATOM 949 C C . ALA A 1 124 ? 79.681 -17.644 -69.625 1.00 30.59 124 ALA A C 1
ATOM 951 O O . ALA A 1 124 ? 79.378 -16.457 -69.597 1.00 30.59 124 ALA A O 1
ATOM 952 N N . SER A 1 125 ? 79.306 -18.514 -68.698 1.00 31.80 125 SER A N 1
ATOM 953 C CA . SER A 1 125 ? 78.799 -18.203 -67.374 1.00 31.80 125 SER A CA 1
ATOM 954 C C . SER A 1 125 ? 79.699 -17.208 -66.641 1.00 31.80 125 SER A C 1
ATOM 956 O O . SER A 1 125 ? 80.834 -17.547 -66.309 1.00 31.80 125 SER A O 1
ATOM 958 N N . ILE A 1 126 ? 79.164 -16.051 -66.262 1.00 30.33 126 ILE A N 1
ATOM 959 C CA . ILE A 1 126 ? 79.714 -15.287 -65.142 1.00 30.33 126 ILE A CA 1
ATOM 960 C C . ILE A 1 126 ? 78.623 -15.174 -64.086 1.00 30.33 126 ILE A C 1
ATOM 962 O O . ILE A 1 126 ? 77.760 -14.301 -64.099 1.00 30.33 126 ILE A O 1
ATOM 966 N N . ARG A 1 127 ? 78.701 -16.112 -63.136 1.00 34.06 127 ARG A N 1
ATOM 967 C CA . ARG A 1 127 ? 78.218 -15.926 -61.771 1.00 34.06 127 ARG A CA 1
ATOM 968 C C . ARG A 1 127 ? 79.014 -14.773 -61.160 1.00 34.06 127 ARG A C 1
ATOM 970 O O . ARG A 1 127 ? 79.961 -15.002 -60.419 1.00 34.06 127 ARG A O 1
ATOM 977 N N . ALA A 1 128 ? 78.633 -13.537 -61.451 1.00 28.00 128 ALA A N 1
ATOM 978 C CA . ALA A 1 128 ? 78.995 -12.417 -60.603 1.00 28.00 128 ALA A CA 1
ATOM 979 C C . ALA A 1 128 ? 77.924 -12.329 -59.516 1.00 28.00 128 ALA A C 1
ATOM 981 O O . ALA A 1 128 ? 76.931 -11.617 -59.637 1.00 28.00 128 ALA A O 1
ATOM 982 N N . LYS A 1 129 ? 78.137 -13.083 -58.431 1.00 31.80 129 LYS A N 1
ATOM 983 C CA . LYS A 1 129 ? 77.622 -12.709 -57.113 1.00 31.80 129 LYS A CA 1
ATOM 984 C C . LYS A 1 129 ? 78.294 -11.385 -56.725 1.00 31.80 129 LYS A C 1
ATOM 986 O O . LYS A 1 129 ? 79.214 -11.370 -55.919 1.00 31.80 129 LYS A O 1
ATOM 991 N N . ALA A 1 130 ? 77.869 -10.280 -57.325 1.00 27.47 130 ALA A N 1
ATOM 992 C CA . ALA A 1 130 ? 78.098 -8.963 -56.765 1.00 27.47 130 ALA A CA 1
ATOM 993 C C . ALA A 1 130 ? 76.915 -8.708 -55.838 1.00 27.47 130 ALA A C 1
ATOM 995 O O . ALA A 1 130 ? 75.818 -8.361 -56.271 1.00 27.47 130 ALA A O 1
ATOM 996 N N . ALA A 1 131 ? 77.141 -9.003 -54.562 1.00 33.06 131 ALA A N 1
ATOM 997 C CA . ALA A 1 131 ? 76.246 -8.707 -53.467 1.00 33.06 131 ALA A CA 1
ATOM 998 C C . ALA A 1 131 ? 75.751 -7.259 -53.563 1.00 33.06 131 ALA A C 1
ATOM 1000 O O . ALA A 1 131 ? 76.450 -6.326 -53.196 1.00 33.06 131 ALA A O 1
ATOM 1001 N N . HIS A 1 132 ? 74.533 -7.084 -54.054 1.00 30.11 132 HIS A N 1
ATOM 1002 C CA . HIS A 1 132 ? 73.674 -5.977 -53.675 1.00 30.11 132 HIS A CA 1
ATOM 1003 C C . HIS A 1 132 ? 72.353 -6.584 -53.213 1.00 30.11 132 HIS A C 1
ATOM 1005 O O . HIS A 1 132 ? 71.278 -6.292 -53.723 1.00 30.11 132 HIS A O 1
ATOM 1011 N N . GLN A 1 133 ? 72.444 -7.378 -52.142 1.00 37.41 133 GLN A N 1
ATOM 1012 C CA . GLN A 1 133 ? 71.466 -7.266 -51.067 1.00 37.41 133 GLN A CA 1
ATOM 1013 C C . GLN A 1 133 ? 71.606 -5.843 -50.505 1.00 37.41 133 GLN A C 1
ATOM 1015 O O . GLN A 1 133 ? 72.132 -5.620 -49.420 1.00 37.41 133 GLN A O 1
ATOM 1020 N N . ARG A 1 134 ? 71.161 -4.843 -51.277 1.00 32.25 134 ARG A N 1
ATOM 1021 C CA . ARG A 1 134 ? 70.751 -3.569 -50.710 1.00 32.25 134 ARG A CA 1
ATOM 1022 C C . ARG A 1 134 ? 69.392 -3.855 -50.102 1.00 32.25 134 ARG A C 1
ATOM 1024 O O . ARG A 1 134 ? 68.340 -3.590 -50.667 1.00 32.25 134 ARG A O 1
ATOM 1031 N N . GLN A 1 135 ? 69.463 -4.438 -48.915 1.00 34.28 135 GLN A N 1
ATOM 1032 C CA . GLN A 1 135 ? 68.475 -4.287 -47.871 1.00 34.28 135 GLN A CA 1
ATOM 1033 C C . GLN A 1 135 ? 68.475 -2.798 -47.490 1.00 34.28 135 GLN A C 1
ATOM 1035 O O . GLN A 1 135 ? 68.941 -2.403 -46.434 1.00 34.28 135 GLN A O 1
ATOM 1040 N N . SER A 1 136 ? 68.023 -1.948 -48.413 1.00 34.34 136 SER A N 1
ATOM 1041 C CA . SER A 1 136 ? 67.480 -0.642 -48.086 1.00 34.34 136 SER A CA 1
ATOM 1042 C C . SER A 1 136 ? 65.984 -0.875 -47.967 1.00 34.34 136 SER A C 1
ATOM 1044 O O . SER A 1 136 ? 65.186 -0.563 -48.843 1.00 34.34 136 SER A O 1
ATOM 1046 N N . SER A 1 137 ? 65.607 -1.505 -46.857 1.00 41.75 137 SER A N 1
ATOM 1047 C CA . SER A 1 137 ? 64.295 -1.297 -46.267 1.00 41.75 137 SER A CA 1
ATOM 1048 C C . SER A 1 137 ? 64.303 0.091 -45.634 1.00 41.75 137 SER A C 1
ATOM 1050 O O . SER A 1 137 ? 64.204 0.233 -44.421 1.00 41.75 137 SER A O 1
ATOM 1052 N N . GLU A 1 138 ? 64.474 1.120 -46.453 1.00 37.59 138 GLU A N 1
ATOM 1053 C CA . GLU A 1 138 ? 64.116 2.473 -46.072 1.00 37.59 138 GLU A CA 1
ATOM 1054 C C . GLU A 1 138 ? 62.849 2.802 -46.851 1.00 37.59 138 GLU A C 1
ATOM 1056 O O . GLU A 1 138 ? 62.797 3.631 -47.756 1.00 37.59 138 GLU A O 1
ATOM 1061 N N . ALA A 1 139 ? 61.788 2.066 -46.502 1.00 36.91 139 ALA A N 1
ATOM 1062 C CA . ALA A 1 139 ? 60.449 2.589 -46.658 1.00 36.91 139 ALA A CA 1
ATOM 1063 C C . ALA A 1 139 ? 60.419 3.865 -45.813 1.00 36.91 139 ALA A C 1
ATOM 1065 O O . ALA A 1 139 ? 60.266 3.798 -44.592 1.00 36.91 139 ALA A O 1
ATOM 1066 N N . SER A 1 140 ? 60.652 5.013 -46.453 1.00 39.50 140 SER A N 1
ATOM 1067 C CA . SER A 1 140 ? 60.436 6.323 -45.852 1.00 39.50 140 SER A CA 1
ATOM 1068 C C . SER A 1 140 ? 58.961 6.399 -45.467 1.00 39.50 140 SER A C 1
ATOM 1070 O O . SER A 1 140 ? 58.071 6.646 -46.282 1.00 39.50 140 SER A O 1
ATOM 1072 N N . LYS A 1 141 ? 58.700 6.029 -44.216 1.00 40.34 141 LYS A N 1
ATOM 1073 C CA . LYS A 1 141 ? 57.380 5.919 -43.620 1.00 40.34 141 LYS A CA 1
ATOM 1074 C C . LYS A 1 141 ? 57.010 7.309 -43.130 1.00 40.34 141 LYS A C 1
ATOM 1076 O O . LYS A 1 141 ? 57.122 7.602 -41.943 1.00 40.34 141 LYS A O 1
ATOM 1081 N N . GLU A 1 142 ? 56.615 8.177 -44.055 1.00 43.56 142 GLU A N 1
ATOM 1082 C CA . GLU A 1 142 ? 56.141 9.513 -43.708 1.00 43.56 142 GLU A CA 1
ATOM 1083 C C . GLU A 1 142 ? 54.739 9.400 -43.086 1.00 43.56 142 GLU A C 1
ATOM 1085 O O . GLU A 1 142 ? 53.711 9.417 -43.761 1.00 43.56 142 GLU A O 1
ATOM 1090 N N . GLN A 1 143 ? 54.714 9.202 -41.767 1.00 41.59 143 GLN A N 1
ATOM 1091 C CA . GLN A 1 143 ? 53.502 9.183 -40.953 1.00 41.59 143 GLN A CA 1
ATOM 1092 C C . GLN A 1 143 ? 53.063 10.625 -40.705 1.00 41.59 143 GLN A C 1
ATOM 1094 O O . GLN A 1 143 ? 53.695 11.342 -39.935 1.00 41.59 143 GLN A O 1
ATOM 1099 N N . ARG A 1 144 ? 51.973 11.049 -41.346 1.00 42.94 144 ARG A N 1
ATOM 1100 C CA . ARG A 1 144 ? 51.299 12.311 -41.027 1.00 42.94 144 ARG A CA 1
ATOM 1101 C C . ARG A 1 144 ? 50.089 11.991 -40.154 1.00 42.94 144 ARG A C 1
ATOM 1103 O O . ARG A 1 144 ? 49.143 11.366 -40.624 1.00 42.94 144 ARG A O 1
ATOM 1110 N N . SER A 1 145 ? 50.162 12.343 -38.874 1.00 42.72 145 SER A N 1
ATOM 1111 C CA . SER A 1 145 ? 49.089 12.151 -37.894 1.00 42.72 145 SER A CA 1
ATOM 1112 C C . SER A 1 145 ? 48.220 13.403 -37.807 1.00 42.72 145 SER A C 1
ATOM 1114 O O . SER A 1 145 ? 48.750 14.509 -37.728 1.00 42.72 145 SER A O 1
ATOM 1116 N N . PHE A 1 146 ? 46.902 13.223 -37.803 1.00 44.62 146 PHE A N 1
ATOM 1117 C CA . PHE A 1 146 ? 45.930 14.280 -37.531 1.00 44.62 146 PHE A CA 1
ATOM 1118 C C . PHE A 1 146 ? 44.982 13.800 -36.428 1.00 44.62 146 PHE A C 1
ATOM 1120 O O . PHE A 1 146 ? 44.533 12.655 -36.473 1.00 44.62 146 PHE A O 1
ATOM 1127 N N . ASP A 1 147 ? 44.697 14.667 -35.455 1.00 43.72 147 ASP A N 1
ATOM 1128 C CA . ASP A 1 147 ? 43.890 14.359 -34.270 1.00 43.72 147 ASP A CA 1
ATOM 1129 C C . ASP A 1 147 ? 42.453 14.883 -34.424 1.00 43.72 147 ASP A C 1
ATOM 1131 O O . ASP A 1 147 ? 42.244 16.063 -34.710 1.00 43.72 147 ASP A O 1
ATOM 1135 N N . MET A 1 148 ? 41.447 14.031 -34.201 1.00 46.56 148 MET A N 1
ATOM 1136 C CA . MET A 1 148 ? 40.042 14.450 -34.127 1.00 46.56 148 MET A CA 1
ATOM 1137 C C . MET A 1 148 ? 39.297 13.654 -33.046 1.00 46.56 148 MET A C 1
ATOM 1139 O O . MET A 1 148 ? 39.399 12.432 -33.001 1.00 46.56 148 MET A O 1
ATOM 1143 N N . ARG A 1 149 ? 38.552 14.354 -32.175 1.00 45.28 149 ARG A N 1
ATOM 1144 C CA . ARG A 1 149 ? 37.912 13.816 -30.959 1.00 45.28 149 ARG A CA 1
ATOM 1145 C C . ARG A 1 149 ? 36.403 14.083 -30.918 1.00 45.28 149 ARG A C 1
ATOM 1147 O O . ARG A 1 149 ? 35.992 15.185 -31.268 1.00 45.28 149 ARG A O 1
ATOM 1154 N N . VAL A 1 150 ? 35.599 13.150 -30.392 1.00 47.22 150 VAL A N 1
ATOM 1155 C CA . VAL A 1 150 ? 34.168 13.355 -30.075 1.00 47.22 150 VAL A CA 1
ATOM 1156 C C . VAL A 1 150 ? 33.728 12.374 -28.939 1.00 47.22 150 VAL A C 1
ATOM 1158 O O . VAL A 1 150 ? 34.088 11.226 -29.005 1.00 47.22 150 VAL A O 1
ATOM 1161 N N . ARG A 1 151 ? 32.978 12.721 -27.882 1.00 48.03 151 ARG A N 1
ATOM 1162 C CA . ARG A 1 151 ? 32.655 11.859 -26.697 1.00 48.03 151 ARG A CA 1
ATOM 1163 C C . ARG A 1 151 ? 31.151 11.667 -26.285 1.00 48.03 151 ARG A C 1
ATOM 1165 O O . ARG A 1 151 ? 30.511 12.574 -25.803 1.00 48.03 151 ARG A O 1
ATOM 1172 N N . VAL A 1 152 ? 30.549 10.467 -26.262 1.00 48.03 152 VAL A N 1
ATOM 1173 C CA . VAL A 1 152 ? 29.080 10.290 -26.047 1.00 48.03 152 VAL A CA 1
ATOM 1174 C C . VAL A 1 152 ? 28.750 10.357 -24.562 1.00 48.03 152 VAL A C 1
ATOM 1176 O O . VAL A 1 152 ? 29.409 9.693 -23.771 1.00 48.03 152 VAL A O 1
ATOM 1179 N N . THR A 1 153 ? 27.712 11.110 -24.172 1.00 54.72 153 THR A N 1
ATOM 1180 C CA . THR A 1 153 ? 27.289 11.246 -22.765 1.00 54.72 153 THR A CA 1
ATOM 1181 C C . THR A 1 153 ? 25.783 11.008 -22.613 1.00 54.72 153 THR A C 1
ATOM 1183 O O . THR A 1 153 ? 24.972 11.905 -22.812 1.00 54.72 153 THR A O 1
ATOM 1186 N N . VAL A 1 154 ? 25.389 9.795 -22.237 1.00 56.06 154 VAL A N 1
ATOM 1187 C CA . VAL A 1 154 ? 23.977 9.437 -22.018 1.00 56.06 154 VAL A CA 1
ATOM 1188 C C . VAL A 1 154 ? 23.525 9.920 -20.631 1.00 56.06 154 VAL A C 1
ATOM 1190 O O . VAL A 1 154 ? 24.252 9.728 -19.659 1.00 56.06 154 VAL A O 1
ATOM 1193 N N . GLY A 1 155 ? 22.344 10.539 -20.541 1.00 57.25 155 GLY A N 1
ATOM 1194 C CA . GLY A 1 155 ? 21.782 11.109 -19.309 1.00 57.25 155 GLY A CA 1
ATOM 1195 C C . GLY A 1 155 ? 20.418 10.512 -18.949 1.00 57.25 155 GLY A C 1
ATOM 1196 O O . GLY A 1 155 ? 19.781 9.855 -19.767 1.00 57.25 155 GLY A O 1
ATOM 1197 N N . ASN A 1 156 ? 19.961 10.726 -17.715 1.00 57.28 156 ASN A N 1
ATOM 1198 C CA . ASN A 1 156 ? 18.588 10.411 -17.313 1.00 57.28 156 ASN A CA 1
ATOM 1199 C C . ASN A 1 156 ? 17.691 11.634 -17.582 1.00 57.28 156 ASN A C 1
ATOM 1201 O O . ASN A 1 156 ? 18.139 12.765 -17.417 1.00 57.28 156 ASN A O 1
ATOM 1205 N N . THR A 1 157 ? 16.445 11.435 -18.010 1.00 66.81 157 THR A N 1
ATOM 1206 C CA . THR A 1 157 ? 15.548 12.531 -18.418 1.00 66.81 157 THR A CA 1
ATOM 1207 C C . THR A 1 157 ? 14.269 12.569 -17.584 1.00 66.81 157 THR A C 1
ATOM 1209 O O . THR A 1 157 ? 13.972 11.633 -16.847 1.00 66.81 157 THR A O 1
ATOM 1212 N N . ALA A 1 158 ? 13.508 13.658 -17.713 1.00 70.44 158 ALA A N 1
ATOM 1213 C CA . ALA A 1 158 ? 12.208 13.807 -17.071 1.00 70.44 158 ALA A CA 1
ATOM 1214 C C . ALA A 1 158 ? 11.167 12.839 -17.658 1.00 70.44 158 ALA A C 1
ATOM 1216 O O . ALA A 1 158 ? 11.228 12.471 -18.836 1.00 70.44 158 ALA A O 1
ATOM 1217 N N . LEU A 1 159 ? 10.195 12.457 -16.829 1.00 80.19 159 LEU A N 1
ATOM 1218 C CA . LEU A 1 159 ? 9.077 11.605 -17.222 1.00 80.19 159 LEU A CA 1
ATOM 1219 C C . LEU A 1 159 ? 8.310 12.216 -18.410 1.00 80.19 159 LEU A C 1
ATOM 1221 O O . LEU A 1 159 ? 8.092 13.429 -18.444 1.00 80.19 159 LEU A O 1
ATOM 1225 N N . PRO A 1 160 ? 7.865 11.408 -19.390 1.00 84.50 160 PRO A N 1
ATOM 1226 C CA . PRO A 1 160 ? 6.937 11.886 -20.402 1.00 84.50 160 PRO A CA 1
ATOM 1227 C C . PRO A 1 160 ? 5.642 12.396 -19.744 1.00 84.50 160 PRO A C 1
ATOM 1229 O O . PRO A 1 160 ? 5.131 11.718 -18.848 1.00 84.50 160 PRO A O 1
ATOM 1232 N N . PRO A 1 161 ? 5.039 13.502 -20.226 1.00 85.75 161 PRO A N 1
ATOM 1233 C CA . PRO A 1 161 ? 3.866 14.111 -19.586 1.00 85.75 161 PRO A CA 1
ATOM 1234 C C . PRO A 1 161 ? 2.679 13.158 -19.401 1.00 85.75 161 PRO A C 1
ATOM 1236 O O . PRO A 1 161 ? 1.967 13.222 -18.406 1.00 85.75 161 PRO A O 1
ATOM 1239 N N . GLY A 1 162 ? 2.470 12.235 -20.347 1.00 87.00 162 GLY A N 1
ATOM 1240 C CA . GLY A 1 162 ? 1.413 11.229 -20.233 1.00 87.00 162 GLY A CA 1
ATOM 1241 C C . GLY A 1 162 ? 1.657 10.225 -19.104 1.00 87.00 162 GLY A C 1
ATOM 1242 O O . GLY A 1 162 ? 0.706 9.807 -18.453 1.00 87.00 162 GLY A O 1
ATOM 1243 N N . THR A 1 163 ? 2.916 9.856 -18.842 1.00 86.75 163 THR A N 1
ATOM 1244 C CA . THR A 1 163 ? 3.241 8.976 -17.713 1.00 86.75 163 THR A CA 1
ATOM 1245 C C . THR A 1 163 ? 3.153 9.724 -16.391 1.00 86.75 163 THR A C 1
ATOM 1247 O O . THR A 1 163 ? 2.597 9.189 -15.443 1.00 86.75 163 THR A O 1
ATOM 1250 N N . GLU A 1 164 ? 3.640 10.962 -16.330 1.00 86.94 164 GLU A N 1
ATOM 1251 C CA . GLU A 1 164 ? 3.481 11.806 -15.142 1.00 86.94 164 GLU A CA 1
ATOM 1252 C C . GLU A 1 164 ? 1.998 11.962 -14.773 1.00 86.94 164 GLU A C 1
ATOM 1254 O O . GLU A 1 164 ? 1.609 11.737 -13.630 1.00 86.94 164 GLU A O 1
ATOM 1259 N N . HIS A 1 165 ? 1.146 12.234 -15.765 1.00 89.25 165 HIS A N 1
ATOM 1260 C CA . HIS A 1 165 ? -0.294 12.312 -15.549 1.00 89.25 165 HIS A CA 1
ATOM 1261 C C . HIS A 1 165 ? -0.906 10.975 -15.104 1.00 89.25 165 HIS A C 1
ATOM 1263 O O . HIS A 1 165 ? -1.710 10.961 -14.175 1.00 89.25 165 HIS A O 1
ATOM 1269 N N . LEU A 1 166 ? -0.516 9.854 -15.724 1.00 88.75 166 LEU A N 1
ATOM 1270 C CA . LEU A 1 166 ? -0.960 8.518 -15.313 1.00 88.75 166 LEU A CA 1
ATOM 1271 C C . LEU A 1 166 ? -0.610 8.242 -13.848 1.00 88.75 166 LEU A C 1
ATOM 1273 O O . LEU A 1 166 ? -1.476 7.808 -13.095 1.00 88.75 166 LEU A O 1
ATOM 1277 N N . LEU A 1 167 ? 0.634 8.507 -13.445 1.00 88.56 167 LEU A N 1
ATOM 1278 C CA . LEU A 1 167 ? 1.077 8.318 -12.065 1.00 88.56 167 LEU A CA 1
ATOM 1279 C C . LEU A 1 167 ? 0.277 9.205 -11.111 1.00 88.56 167 LEU A C 1
ATOM 1281 O O . LEU A 1 167 ? -0.214 8.696 -10.114 1.00 88.56 167 LEU A O 1
ATOM 1285 N N . GLY A 1 168 ? 0.028 10.468 -11.465 1.00 88.12 168 GLY A N 1
ATOM 1286 C CA . GLY A 1 168 ? -0.826 11.349 -10.666 1.00 88.12 168 GLY A CA 1
ATOM 1287 C C . GLY A 1 168 ? -2.274 10.850 -10.535 1.00 88.12 168 GLY A C 1
ATOM 1288 O O . GLY A 1 168 ? -2.878 10.967 -9.472 1.00 88.12 168 GLY A O 1
ATOM 1289 N N . VAL A 1 169 ? -2.858 10.257 -11.583 1.00 91.12 169 VAL A N 1
ATOM 1290 C CA . VAL A 1 169 ? -4.195 9.633 -11.496 1.00 91.12 169 VAL A CA 1
ATOM 1291 C C . VAL A 1 169 ? -4.167 8.398 -10.595 1.00 91.12 169 VAL A C 1
ATOM 1293 O O . VAL A 1 169 ? -5.073 8.222 -9.784 1.00 91.12 169 VAL A O 1
ATOM 1296 N N . LEU A 1 170 ? -3.129 7.567 -10.701 1.00 88.69 170 LEU A N 1
ATOM 1297 C CA . LEU A 1 170 ? -2.954 6.385 -9.855 1.00 88.69 170 LEU A CA 1
ATOM 1298 C C . LEU A 1 170 ? -2.709 6.761 -8.385 1.00 88.69 170 LEU A C 1
ATOM 1300 O O . LEU A 1 170 ? -3.266 6.128 -7.496 1.00 88.69 170 LEU A O 1
ATOM 1304 N N . GLU A 1 171 ? -1.951 7.818 -8.107 1.00 88.06 171 GLU A N 1
ATOM 1305 C CA . GLU A 1 171 ? -1.773 8.350 -6.750 1.00 88.06 171 GLU A CA 1
ATOM 1306 C C . GLU A 1 171 ? -3.106 8.787 -6.134 1.00 88.06 171 GLU A C 1
ATOM 1308 O O . GLU A 1 171 ? -3.379 8.491 -4.974 1.00 88.06 171 GLU A O 1
ATOM 1313 N N . ASN A 1 172 ? -3.982 9.412 -6.924 1.00 88.94 172 ASN A N 1
ATOM 1314 C CA . ASN A 1 172 ? -5.330 9.767 -6.473 1.00 88.94 172 ASN A CA 1
ATOM 1315 C C . ASN A 1 172 ? -6.260 8.554 -6.306 1.00 88.94 172 ASN A C 1
ATOM 1317 O O . ASN A 1 172 ? -7.285 8.669 -5.641 1.00 88.94 172 ASN A O 1
ATOM 1321 N N . ALA A 1 173 ? -5.923 7.407 -6.900 1.00 86.31 173 ALA A N 1
ATOM 1322 C CA . ALA A 1 173 ? -6.648 6.149 -6.732 1.00 86.31 173 ALA A CA 1
ATOM 1323 C C . ALA A 1 173 ? -6.192 5.355 -5.493 1.00 86.31 173 ALA A C 1
ATOM 1325 O O . ALA A 1 173 ? -6.660 4.236 -5.278 1.00 86.31 173 ALA A O 1
ATOM 1326 N N . ILE A 1 174 ? -5.268 5.900 -4.689 1.00 88.81 174 ILE A N 1
ATOM 1327 C CA . ILE A 1 174 ? -4.896 5.313 -3.403 1.00 88.81 174 ILE A CA 1
ATOM 1328 C C . ILE A 1 174 ? -6.076 5.473 -2.449 1.00 88.81 174 ILE A C 1
ATOM 1330 O O . ILE A 1 174 ? -6.412 6.574 -2.014 1.00 88.81 174 ILE A O 1
ATOM 1334 N N . GLU A 1 175 ? -6.686 4.346 -2.105 1.00 87.19 175 GLU A N 1
ATOM 1335 C CA . GLU A 1 175 ? -7.839 4.298 -1.218 1.00 87.19 175 GLU A CA 1
ATOM 1336 C C . GLU A 1 175 ? -7.505 3.497 0.037 1.00 87.19 175 GLU A C 1
ATOM 1338 O O . GLU A 1 175 ? -7.064 2.346 -0.022 1.00 87.19 175 GLU A O 1
ATOM 1343 N N . GLU A 1 176 ? -7.768 4.103 1.191 1.00 87.25 176 GLU A N 1
ATOM 1344 C CA . GLU A 1 176 ? -7.792 3.402 2.467 1.00 87.25 176 GLU A CA 1
ATOM 1345 C C . GLU A 1 176 ? -9.236 3.014 2.789 1.00 87.25 176 GLU A C 1
ATOM 1347 O O . GLU A 1 176 ? -10.114 3.866 2.946 1.00 87.25 176 GLU A O 1
ATOM 1352 N N . ARG A 1 177 ? -9.488 1.713 2.917 1.00 86.38 177 ARG A N 1
ATOM 1353 C CA . ARG A 1 177 ? -10.784 1.180 3.334 1.00 86.38 177 ARG A CA 1
ATOM 1354 C C . ARG A 1 177 ? -10.717 0.724 4.785 1.00 86.38 177 ARG A C 1
ATOM 1356 O O . ARG A 1 177 ? -9.791 0.022 5.193 1.00 86.38 177 ARG A O 1
ATOM 1363 N N . GLY A 1 178 ? -11.718 1.126 5.567 1.00 81.44 178 GLY A N 1
ATOM 1364 C CA . GLY A 1 178 ? -11.914 0.615 6.919 1.00 81.44 178 GLY A CA 1
ATOM 1365 C C . GLY A 1 178 ? -12.382 -0.836 6.866 1.00 81.44 178 GLY A C 1
ATOM 1366 O O . GLY A 1 178 ? -13.394 -1.130 6.233 1.00 81.44 178 GLY A O 1
ATOM 1367 N N . GLY A 1 179 ? -11.629 -1.724 7.502 1.00 78.62 179 GLY A N 1
ATOM 1368 C CA . GLY A 1 179 ? -11.975 -3.123 7.709 1.00 78.62 179 GLY A CA 1
ATOM 1369 C C . GLY A 1 179 ? -12.668 -3.353 9.051 1.00 78.62 179 GLY A C 1
ATOM 1370 O O . GLY A 1 179 ? -13.327 -2.469 9.605 1.00 78.62 179 GLY A O 1
ATOM 1371 N N . GLU A 1 180 ? -12.528 -4.571 9.565 1.00 82.62 180 GLU A N 1
ATOM 1372 C CA . GLU A 1 180 ? -13.197 -5.026 10.782 1.00 82.62 180 GLU A CA 1
ATOM 1373 C C . GLU A 1 180 ? -12.661 -4.318 12.034 1.00 82.62 180 GLU A C 1
ATOM 1375 O O . GLU A 1 180 ? -11.476 -3.999 12.147 1.00 82.62 180 GLU A O 1
ATOM 1380 N N . VAL A 1 181 ? -13.543 -4.065 13.003 1.00 87.88 181 VAL A N 1
ATOM 1381 C CA . VAL A 1 181 ? -13.151 -3.506 14.301 1.00 87.88 181 VAL A CA 1
ATOM 1382 C C . VAL A 1 181 ? -12.599 -4.639 15.151 1.00 87.88 181 VAL A C 1
ATOM 1384 O O . VAL A 1 181 ? -13.314 -5.586 15.450 1.00 87.88 181 VAL A O 1
ATOM 1387 N N . LEU A 1 182 ? -11.340 -4.530 15.555 1.00 89.94 182 LEU A N 1
ATOM 1388 C CA . LEU A 1 182 ? -10.634 -5.552 16.326 1.00 89.94 182 LEU A CA 1
ATOM 1389 C C . LEU A 1 182 ? -10.756 -5.326 17.833 1.00 89.94 182 LEU A C 1
ATOM 1391 O O . LEU A 1 182 ? -10.688 -6.272 18.611 1.00 89.94 182 LEU A O 1
ATOM 1395 N N . MET A 1 183 ? -10.888 -4.071 18.262 1.00 92.62 183 MET A N 1
ATOM 1396 C CA . MET A 1 183 ? -11.009 -3.711 19.671 1.00 92.62 183 MET A CA 1
ATOM 1397 C C . MET A 1 183 ? -11.583 -2.304 19.809 1.00 92.62 183 MET A C 1
ATOM 1399 O O . MET A 1 183 ? -11.336 -1.435 18.975 1.00 92.62 183 MET A O 1
ATOM 1403 N N . ILE A 1 184 ? -12.295 -2.050 20.899 1.00 93.94 184 ILE A N 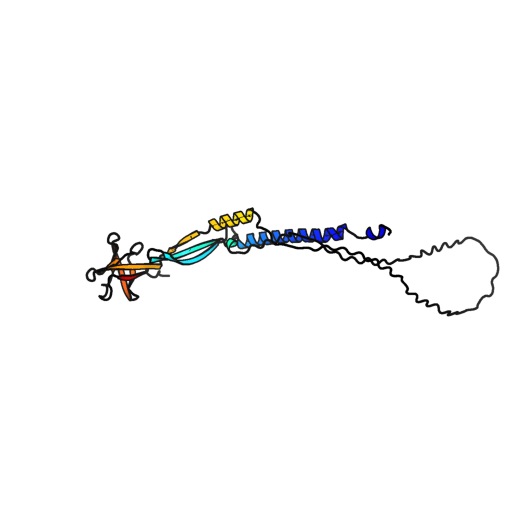1
ATOM 1404 C CA . ILE A 1 184 ? -12.661 -0.706 21.340 1.00 93.94 184 ILE A CA 1
ATOM 1405 C C . ILE A 1 184 ? -12.184 -0.543 22.774 1.00 93.94 184 ILE A C 1
ATOM 1407 O O . ILE A 1 184 ? -12.492 -1.375 23.625 1.00 93.94 184 ILE A O 1
ATOM 1411 N N . THR A 1 185 ? -11.422 0.514 23.040 1.00 93.88 185 THR A N 1
ATOM 1412 C CA . THR A 1 185 ? -10.948 0.840 24.387 1.00 93.88 185 THR A CA 1
ATOM 1413 C C . THR A 1 185 ? -11.351 2.252 24.792 1.00 93.88 185 THR A C 1
ATOM 1415 O O . THR A 1 185 ? -11.509 3.135 23.950 1.00 93.88 185 THR A O 1
ATOM 1418 N N . GLY A 1 186 ? -11.523 2.465 26.091 1.00 92.31 186 GLY A N 1
ATOM 1419 C CA . GLY A 1 186 ? -11.803 3.769 26.678 1.00 92.31 186 GLY A CA 1
ATOM 1420 C C . GLY A 1 186 ? -11.736 3.715 28.200 1.00 92.31 186 GLY A C 1
ATOM 1421 O O . GLY A 1 186 ? -11.486 2.658 28.782 1.00 92.31 186 GLY A O 1
ATOM 1422 N N . ALA A 1 187 ? -11.965 4.853 28.852 1.00 94.06 187 ALA A N 1
ATOM 1423 C CA . ALA A 1 187 ? -12.063 4.894 30.306 1.00 94.06 187 ALA A CA 1
ATOM 1424 C C . ALA A 1 187 ? -13.480 4.541 30.781 1.00 94.06 187 ALA A C 1
ATOM 1426 O O . ALA A 1 187 ? -14.480 4.887 30.137 1.00 94.06 187 ALA A O 1
ATOM 1427 N N . ILE A 1 188 ? -13.547 3.882 31.935 1.00 95.69 188 ILE A N 1
ATOM 1428 C CA . ILE A 1 188 ? -14.776 3.673 32.697 1.00 95.69 188 ILE A CA 1
ATOM 1429 C C . ILE A 1 188 ? -15.102 4.963 33.457 1.00 95.69 188 ILE A C 1
ATOM 1431 O O . ILE A 1 188 ? -14.261 5.498 34.176 1.00 95.69 188 ILE A O 1
ATOM 1435 N N . GLU A 1 189 ? -16.321 5.471 33.304 1.00 96.56 189 GLU A N 1
ATOM 1436 C CA . GLU A 1 189 ? -16.820 6.640 34.037 1.00 96.56 189 GLU A CA 1
ATOM 1437 C C . GLU A 1 189 ? -17.488 6.237 35.358 1.00 96.56 189 GLU A C 1
ATOM 1439 O O . GLU A 1 189 ? -17.325 6.925 36.362 1.00 96.56 189 GLU A O 1
ATOM 1444 N N . GLU A 1 190 ? -18.213 5.116 35.374 1.00 95.94 190 GLU A N 1
ATOM 1445 C CA . GLU A 1 190 ? -18.963 4.646 36.542 1.00 95.94 190 GLU A CA 1
ATOM 1446 C C . GLU A 1 190 ? -19.094 3.117 36.535 1.00 95.94 190 GLU A C 1
ATOM 1448 O O . GLU A 1 190 ? -19.174 2.496 35.470 1.00 95.94 190 GLU A O 1
ATOM 1453 N N . VAL A 1 191 ? -19.128 2.518 37.730 1.00 95.75 191 VAL A N 1
ATOM 1454 C CA . VAL A 1 191 ? -19.266 1.072 37.949 1.00 95.75 191 VAL A CA 1
ATOM 1455 C C . VAL A 1 191 ? -20.463 0.818 38.861 1.00 95.75 191 VAL A C 1
ATOM 1457 O O . VAL A 1 191 ? -20.461 1.245 40.014 1.00 95.75 191 VAL A O 1
ATOM 1460 N N . ASP A 1 192 ? -21.448 0.069 38.370 1.00 94.50 192 ASP A N 1
ATOM 1461 C CA . ASP A 1 192 ? -22.557 -0.463 39.162 1.00 94.50 192 ASP A CA 1
ATOM 1462 C C . ASP A 1 192 ? -22.426 -1.990 39.233 1.00 94.50 192 ASP A C 1
ATOM 1464 O O . ASP A 1 192 ? -22.695 -2.722 38.273 1.00 94.50 192 ASP A O 1
ATOM 1468 N N . VAL A 1 193 ? -21.951 -2.471 40.383 1.00 92.38 193 VAL A N 1
ATOM 1469 C CA . VAL A 1 193 ? -21.659 -3.891 40.612 1.00 92.38 193 VAL A CA 1
ATOM 1470 C C . VAL A 1 193 ? -22.941 -4.724 40.670 1.00 92.38 193 VAL A C 1
ATOM 1472 O O . VAL A 1 193 ? -22.967 -5.830 40.129 1.00 92.38 193 VAL A O 1
ATOM 1475 N N . GLU A 1 194 ? -24.010 -4.201 41.278 1.00 91.69 194 GLU A N 1
ATOM 1476 C CA . GLU A 1 194 ? -25.281 -4.921 41.433 1.00 91.69 194 GLU A CA 1
ATOM 1477 C C . GLU A 1 194 ? -26.006 -5.050 40.091 1.00 91.69 194 GLU A C 1
ATOM 1479 O O . GLU A 1 194 ? -26.473 -6.134 39.731 1.00 91.69 194 GLU A O 1
ATOM 1484 N N . ALA A 1 195 ? -26.036 -3.971 39.304 1.00 92.88 195 ALA A N 1
ATOM 1485 C CA . ALA A 1 195 ? -26.615 -3.978 37.964 1.00 92.88 195 ALA A CA 1
ATOM 1486 C C . ALA A 1 195 ? -25.693 -4.598 36.900 1.00 92.88 195 ALA A C 1
ATOM 1488 O O . ALA A 1 195 ? -26.098 -4.719 35.741 1.00 92.88 195 ALA A O 1
ATOM 1489 N N . ARG A 1 196 ? -24.466 -4.996 37.275 1.00 95.38 196 ARG A N 1
ATOM 1490 C CA . ARG A 1 196 ? -23.427 -5.530 36.376 1.00 95.38 196 ARG A CA 1
ATOM 1491 C C . ARG A 1 196 ? -23.115 -4.570 35.223 1.00 95.38 196 ARG A C 1
ATOM 1493 O O . ARG A 1 196 ? -22.909 -4.992 34.087 1.00 95.38 196 ARG A O 1
ATOM 1500 N N . ARG A 1 197 ? -23.152 -3.266 35.493 1.00 95.12 197 ARG A N 1
ATOM 1501 C CA . ARG A 1 197 ? -23.175 -2.208 34.479 1.00 95.12 197 ARG A CA 1
ATOM 1502 C C . ARG A 1 197 ? -21.934 -1.329 34.586 1.00 95.12 197 ARG A C 1
ATOM 1504 O O . ARG A 1 197 ? -21.559 -0.902 35.674 1.00 95.12 197 ARG A O 1
ATOM 1511 N N . LEU A 1 198 ? -21.321 -1.042 33.442 1.00 95.94 198 LEU A N 1
ATOM 1512 C CA . LEU A 1 198 ? -20.222 -0.088 33.302 1.00 95.94 198 LEU A CA 1
ATOM 1513 C C . LEU A 1 198 ? -20.677 1.066 32.411 1.00 95.94 198 LEU A C 1
ATOM 1515 O O . LEU A 1 198 ? -21.138 0.831 31.293 1.00 95.94 198 LEU A O 1
ATOM 1519 N N . THR A 1 199 ? -20.527 2.301 32.880 1.00 96.38 199 THR A N 1
ATOM 1520 C CA . THR A 1 199 ? -20.660 3.502 32.042 1.00 96.38 199 THR A CA 1
ATOM 1521 C C . THR A 1 199 ? -19.289 3.831 31.471 1.00 96.38 199 THR A C 1
ATOM 1523 O O . THR A 1 199 ? -18.313 3.887 32.217 1.00 96.38 199 THR A O 1
ATOM 1526 N N . VAL A 1 200 ? -19.184 4.027 30.157 1.00 94.94 200 VAL A N 1
ATOM 1527 C CA . VAL A 1 200 ? -17.900 4.152 29.455 1.00 94.94 200 VAL A CA 1
ATOM 1528 C C . VAL A 1 200 ? -17.856 5.351 28.517 1.00 94.94 200 VAL A C 1
ATOM 1530 O O . VAL A 1 200 ? -18.870 5.787 27.974 1.00 94.94 200 VAL A O 1
ATOM 1533 N N . GLN A 1 201 ? -16.652 5.860 28.263 1.00 92.19 201 GLN A N 1
ATOM 1534 C CA . GLN A 1 201 ? -16.456 6.954 27.306 1.00 92.19 201 GLN A CA 1
ATOM 1535 C C . GLN A 1 201 ? -16.712 6.519 25.854 1.00 92.19 201 GLN A C 1
ATOM 1537 O O . GLN A 1 201 ? -17.365 7.243 25.101 1.00 92.19 201 GLN A O 1
ATOM 1542 N N . SER A 1 202 ? -16.250 5.321 25.479 1.00 90.06 202 SER A N 1
ATOM 1543 C CA . SER A 1 202 ? -16.267 4.820 24.097 1.00 90.06 202 SER A CA 1
ATOM 1544 C C . SER A 1 202 ? -17.191 3.611 23.938 1.00 90.06 202 SER A C 1
ATOM 1546 O O . SER A 1 202 ? -16.740 2.474 23.951 1.00 90.06 202 SER A O 1
ATOM 1548 N N . LEU A 1 203 ? -18.497 3.838 23.767 1.00 91.50 203 LEU A N 1
ATOM 1549 C CA . LEU A 1 203 ? -19.461 2.743 23.546 1.00 91.50 203 LEU A CA 1
ATOM 1550 C C . LEU A 1 203 ? -19.724 2.450 22.056 1.00 91.50 203 LEU A C 1
ATOM 1552 O O . LEU A 1 203 ? -20.124 1.349 21.683 1.00 91.50 203 LEU A O 1
ATOM 1556 N N . HIS A 1 204 ? -19.565 3.452 21.190 1.00 89.75 204 HIS A N 1
ATOM 1557 C CA . HIS A 1 204 ? -20.013 3.360 19.803 1.00 89.75 204 HIS A CA 1
ATOM 1558 C C . HIS A 1 204 ? -19.304 2.222 19.055 1.00 89.75 204 HIS A C 1
ATOM 1560 O O . HIS A 1 204 ? -18.080 2.231 18.959 1.00 89.75 204 HIS A O 1
ATOM 1566 N N . GLY A 1 205 ? -20.076 1.295 18.478 1.00 88.19 205 GLY A N 1
ATOM 1567 C CA . GLY A 1 205 ? -19.587 0.150 17.698 1.00 88.19 205 GLY A CA 1
ATOM 1568 C C . GLY A 1 205 ? -19.259 -1.111 18.494 1.00 88.19 205 GLY A C 1
ATOM 1569 O O . GLY A 1 205 ? -18.834 -2.082 17.881 1.00 88.19 205 GLY A O 1
ATOM 1570 N N . ILE A 1 206 ? -19.447 -1.106 19.815 1.00 93.19 206 ILE A N 1
ATOM 1571 C CA . ILE A 1 206 ? -19.468 -2.335 20.617 1.00 93.19 206 ILE A CA 1
ATOM 1572 C C . ILE A 1 206 ? -20.808 -3.036 20.367 1.00 93.19 206 ILE A C 1
ATOM 1574 O O . ILE A 1 206 ? -21.842 -2.369 20.293 1.00 93.19 206 ILE A O 1
ATOM 1578 N N . GLU A 1 207 ? -20.804 -4.366 20.267 1.00 94.06 207 GLU A N 1
ATOM 1579 C CA . GLU A 1 207 ? -22.014 -5.176 20.089 1.00 94.06 207 GLU A CA 1
ATOM 1580 C C . GLU A 1 207 ? -22.186 -6.189 21.234 1.00 94.06 207 GLU A C 1
ATOM 1582 O O . GLU A 1 207 ? -21.269 -6.451 22.015 1.00 94.06 207 GLU A O 1
ATOM 1587 N N . VAL A 1 208 ? -23.389 -6.753 21.350 1.00 95.19 208 VAL A N 1
ATOM 1588 C CA . VAL A 1 208 ? -23.689 -7.830 22.309 1.00 95.19 208 VAL A CA 1
ATOM 1589 C C . VAL A 1 208 ? -22.851 -9.071 21.971 1.00 95.19 208 VAL A C 1
ATOM 1591 O O . VAL A 1 208 ? -22.653 -9.390 20.801 1.00 95.19 208 VAL A O 1
ATOM 1594 N N . GLY A 1 209 ? -22.345 -9.762 22.995 1.00 93.94 209 GLY A N 1
ATOM 1595 C CA . GLY A 1 209 ? -21.453 -10.922 22.871 1.00 93.94 209 GLY A CA 1
ATOM 1596 C C . GLY A 1 209 ? -19.962 -10.577 22.772 1.00 93.94 209 GLY A C 1
ATOM 1597 O O . GLY A 1 209 ? -19.125 -11.474 22.727 1.00 93.94 209 GLY A O 1
ATOM 1598 N N . TRP A 1 210 ? -19.594 -9.292 22.752 1.00 95.75 210 TRP A N 1
ATOM 1599 C CA . TRP A 1 210 ? -18.187 -8.886 22.780 1.00 95.75 210 TRP A CA 1
ATOM 1600 C C . TRP A 1 210 ? -17.558 -9.175 24.141 1.00 95.75 210 TRP A C 1
ATOM 1602 O O . TRP A 1 210 ? -18.149 -8.880 25.178 1.00 95.75 210 TRP A O 1
ATOM 1612 N N . SER A 1 211 ? -16.335 -9.702 24.144 1.00 95.25 211 SER A N 1
ATOM 1613 C CA . SER A 1 211 ? -15.567 -9.953 25.365 1.00 95.25 211 SER A CA 1
ATOM 1614 C C . SER A 1 211 ? -15.001 -8.651 25.922 1.00 95.25 211 SER A C 1
ATOM 1616 O O . SER A 1 211 ? -14.360 -7.894 25.193 1.00 95.25 211 SER A O 1
ATOM 1618 N N . VAL A 1 212 ? -15.194 -8.414 27.219 1.00 95.62 212 VAL A N 1
ATOM 1619 C CA . VAL A 1 212 ? -14.722 -7.221 27.930 1.00 95.62 212 VAL A CA 1
ATOM 1620 C C . VAL A 1 212 ? -13.617 -7.592 28.911 1.00 95.62 212 VAL A C 1
ATOM 1622 O O . VAL A 1 212 ? -13.756 -8.504 29.733 1.00 95.62 212 VAL A O 1
ATOM 1625 N N . ARG A 1 213 ? -12.515 -6.848 28.847 1.00 94.38 213 ARG A N 1
ATOM 1626 C CA . ARG A 1 213 ? -11.402 -6.894 29.797 1.00 94.38 213 ARG A CA 1
ATOM 1627 C C . ARG A 1 213 ? -11.238 -5.530 30.447 1.00 94.38 213 ARG A C 1
ATOM 1629 O O . ARG A 1 213 ? -11.499 -4.514 29.814 1.00 94.38 213 ARG A O 1
ATOM 1636 N N . VAL A 1 214 ? -10.776 -5.503 31.689 1.00 92.81 214 VAL A N 1
ATOM 1637 C CA . VAL A 1 214 ? -10.392 -4.270 32.387 1.00 92.81 214 VAL A CA 1
ATOM 1638 C C . VAL A 1 214 ? -9.035 -4.494 33.030 1.00 92.81 214 VAL A C 1
ATOM 1640 O O . VAL A 1 214 ? -8.828 -5.516 33.685 1.00 92.81 214 VAL A O 1
ATOM 1643 N N . ASN A 1 215 ? -8.087 -3.585 32.788 1.00 86.50 215 ASN A N 1
ATOM 1644 C CA . ASN A 1 215 ? -6.699 -3.712 33.258 1.00 86.50 215 ASN A CA 1
ATOM 1645 C C . ASN A 1 215 ? -6.070 -5.094 32.937 1.00 86.50 215 ASN A C 1
ATOM 1647 O O . ASN A 1 215 ? -5.305 -5.653 33.721 1.00 86.50 215 ASN A O 1
ATOM 1651 N N . GLY A 1 216 ? -6.434 -5.680 31.789 1.00 80.19 216 GLY A N 1
ATOM 1652 C CA . GLY A 1 216 ? -5.964 -6.991 31.324 1.00 80.19 216 GLY A CA 1
ATOM 1653 C C . GLY A 1 216 ? -6.727 -8.214 31.864 1.00 80.19 216 GLY A C 1
ATOM 1654 O O . GLY A 1 216 ? -6.602 -9.300 31.284 1.00 80.19 216 GLY A O 1
ATOM 1655 N N . ALA A 1 217 ? -7.561 -8.067 32.898 1.00 87.06 217 ALA A N 1
ATOM 1656 C CA . ALA A 1 217 ? -8.392 -9.144 33.441 1.00 87.06 217 ALA A CA 1
ATOM 1657 C C . ALA A 1 217 ? -9.715 -9.269 32.668 1.00 87.06 217 ALA A C 1
ATOM 1659 O O . ALA A 1 217 ? -10.410 -8.278 32.459 1.00 87.06 217 ALA A O 1
ATOM 1660 N N . GLN A 1 218 ? -10.070 -10.481 32.234 1.00 87.19 218 GLN A N 1
ATOM 1661 C CA . GLN A 1 218 ? -11.338 -10.743 31.545 1.00 87.19 218 GLN A CA 1
ATOM 1662 C C . GLN A 1 218 ? -12.503 -10.700 32.539 1.00 87.19 218 GLN A C 1
ATOM 1664 O O . GLN A 1 218 ? -12.474 -11.404 33.545 1.00 87.19 218 GLN A O 1
ATOM 1669 N N . LEU A 1 219 ? -13.512 -9.875 32.249 1.00 89.00 219 LEU A N 1
ATOM 1670 C CA . LEU A 1 219 ? -14.682 -9.689 33.111 1.00 89.00 219 LEU A CA 1
ATOM 1671 C C . LEU A 1 219 ? -15.889 -10.513 32.666 1.00 89.00 219 LEU A C 1
ATOM 1673 O O . LEU A 1 219 ? -16.650 -10.986 33.503 1.00 89.00 219 LEU A O 1
ATOM 1677 N N . GLY A 1 220 ? -16.072 -10.678 31.359 1.00 91.25 220 GLY A N 1
ATOM 1678 C CA . GLY A 1 220 ? -17.243 -11.338 30.796 1.00 91.25 220 GLY A CA 1
ATOM 1679 C C . GLY A 1 220 ? -17.534 -10.849 29.389 1.00 91.25 220 GLY A C 1
ATOM 1680 O O . GLY A 1 220 ? -16.655 -10.310 28.718 1.00 91.25 220 GLY A O 1
ATOM 1681 N N . GLU A 1 221 ? -18.778 -11.021 28.966 1.00 95.44 221 GLU A N 1
ATOM 1682 C CA . GLU A 1 221 ? -19.265 -10.575 27.665 1.00 95.44 221 GLU A CA 1
ATOM 1683 C C . GLU A 1 221 ? -20.319 -9.483 27.836 1.00 95.44 221 GLU A C 1
ATOM 1685 O O . GLU A 1 221 ? -20.982 -9.400 28.872 1.00 95.44 221 GLU A O 1
ATOM 1690 N N . VAL A 1 222 ? -20.483 -8.648 26.814 1.00 96.56 222 VAL A N 1
ATOM 1691 C CA . VAL A 1 222 ? -21.565 -7.665 26.749 1.00 96.56 222 VAL A CA 1
ATOM 1692 C C . VAL A 1 222 ? -22.900 -8.400 26.608 1.00 96.56 222 VAL A C 1
ATOM 1694 O O . VAL A 1 222 ? -23.165 -9.011 25.579 1.00 96.56 222 VAL A O 1
ATOM 1697 N N . GLU A 1 223 ? -23.755 -8.317 27.623 1.00 96.62 223 GLU A N 1
ATOM 1698 C CA . GLU A 1 223 ? -25.119 -8.861 27.621 1.00 96.62 223 GLU A CA 1
ATOM 1699 C C . GLU A 1 223 ? -26.117 -7.864 27.014 1.00 96.62 223 GLU A C 1
ATOM 1701 O O . GLU A 1 223 ? -27.005 -8.246 26.253 1.00 96.62 223 GLU A O 1
ATOM 1706 N N . ALA A 1 224 ? -25.967 -6.573 27.327 1.00 96.00 224 ALA A N 1
ATOM 1707 C CA . ALA A 1 224 ? -26.839 -5.513 26.825 1.00 96.00 224 ALA A CA 1
ATOM 1708 C C . ALA A 1 224 ? -26.105 -4.172 26.698 1.00 96.00 224 ALA A C 1
ATOM 1710 O O . ALA A 1 224 ? -25.107 -3.920 27.374 1.00 96.00 224 ALA A O 1
ATOM 1711 N N . LEU A 1 225 ? -26.629 -3.296 25.837 1.00 96.19 225 LEU A N 1
ATOM 1712 C CA . LEU A 1 225 ? -26.069 -1.976 25.541 1.00 96.19 225 LEU A CA 1
ATOM 1713 C C . LEU A 1 225 ? -27.138 -0.891 25.684 1.00 96.19 225 LEU A C 1
ATOM 1715 O O . LEU A 1 225 ? -28.244 -1.018 25.158 1.00 96.19 225 LEU A O 1
ATOM 1719 N N . ASP A 1 226 ? -26.775 0.212 26.331 1.00 95.12 226 ASP A N 1
ATOM 1720 C CA . ASP A 1 226 ? -27.569 1.435 26.413 1.00 95.12 226 ASP A CA 1
ATOM 1721 C C . ASP A 1 226 ? -26.779 2.593 25.798 1.00 95.12 226 ASP A C 1
ATOM 1723 O O . ASP A 1 226 ? -25.948 3.238 26.444 1.00 95.12 226 ASP A O 1
ATOM 1727 N N . ALA A 1 227 ? -27.056 2.859 24.520 1.00 90.44 227 ALA A N 1
ATOM 1728 C CA . ALA A 1 227 ? -26.371 3.890 23.749 1.00 90.44 227 ALA A CA 1
ATOM 1729 C C . ALA A 1 227 ? -26.564 5.306 24.311 1.00 90.44 227 ALA A C 1
ATOM 1731 O O . ALA A 1 227 ? -25.665 6.136 24.185 1.00 90.44 227 ALA A O 1
ATOM 1732 N N . LYS A 1 228 ? -27.713 5.594 24.938 1.00 91.12 228 LYS A N 1
ATOM 1733 C CA . LYS A 1 228 ? -28.001 6.928 25.489 1.00 91.12 228 LYS A CA 1
ATOM 1734 C C . LYS A 1 228 ? -27.236 7.165 26.781 1.00 91.12 228 LYS A C 1
ATOM 1736 O O . LYS A 1 228 ? -26.689 8.245 26.973 1.00 91.12 228 LYS A O 1
ATOM 1741 N N . ALA A 1 229 ? -27.186 6.154 27.642 1.00 92.31 229 ALA A N 1
ATOM 1742 C CA . ALA A 1 229 ? -26.437 6.220 28.890 1.00 92.31 229 ALA A CA 1
ATOM 1743 C C . ALA A 1 229 ? -24.937 5.935 28.714 1.00 92.31 229 ALA A C 1
ATOM 1745 O O . ALA A 1 229 ? -24.196 6.057 29.680 1.00 92.31 229 ALA A O 1
ATOM 1746 N N . ARG A 1 230 ? -24.490 5.544 27.510 1.00 94.50 230 ARG A N 1
ATOM 1747 C CA . ARG A 1 230 ? -23.129 5.049 27.234 1.00 94.50 230 ARG A CA 1
ATOM 1748 C C . ARG A 1 230 ? -22.735 3.901 28.165 1.00 94.50 230 ARG A C 1
ATOM 1750 O O . ARG A 1 230 ? -21.616 3.848 28.667 1.00 94.50 230 ARG A O 1
ATOM 1757 N N . ALA A 1 231 ? -23.673 2.992 28.408 1.00 95.44 231 ALA A N 1
ATOM 1758 C CA . ALA A 1 231 ? -23.470 1.906 29.346 1.00 95.44 231 ALA A CA 1
ATOM 1759 C C . ALA A 1 231 ? -23.529 0.535 28.679 1.00 95.44 231 ALA A C 1
ATOM 1761 O O . ALA A 1 231 ? -24.316 0.305 27.760 1.00 95.44 231 ALA A O 1
ATOM 1762 N N . LEU A 1 232 ? -22.718 -0.377 29.200 1.00 95.88 232 LEU A N 1
ATOM 1763 C CA . LEU A 1 232 ? -22.708 -1.789 28.852 1.00 95.88 232 LEU A CA 1
ATOM 1764 C C . LEU A 1 232 ? -23.010 -2.625 30.097 1.00 95.88 232 LEU A C 1
ATOM 1766 O O . LEU A 1 232 ? -22.460 -2.379 31.170 1.00 95.88 232 LEU A O 1
ATOM 1770 N N . THR A 1 233 ? -23.907 -3.593 29.953 1.00 96.56 233 THR A N 1
ATOM 1771 C CA . THR A 1 233 ? -24.212 -4.596 30.977 1.00 96.56 233 THR A CA 1
ATOM 1772 C C . THR A 1 23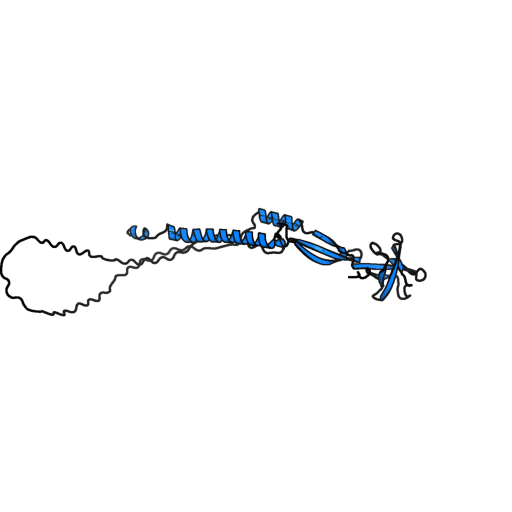3 ? -23.433 -5.859 30.656 1.00 96.56 233 THR A C 1
ATOM 1774 O O . THR A 1 233 ? -23.462 -6.324 29.518 1.00 96.56 233 THR A O 1
ATOM 1777 N N . LEU A 1 234 ? -22.734 -6.402 31.646 1.00 95.94 234 LEU A N 1
ATOM 1778 C CA . LEU A 1 234 ? -21.917 -7.600 31.522 1.00 95.94 234 LEU A CA 1
ATOM 1779 C C . LEU A 1 234 ? -22.686 -8.848 31.961 1.00 95.94 234 LEU A C 1
ATOM 1781 O O . LEU A 1 234 ? -23.500 -8.807 32.886 1.00 95.94 234 LEU A O 1
ATOM 1785 N N . THR A 1 235 ? -22.346 -9.989 31.363 1.00 94.69 235 THR A N 1
ATOM 1786 C CA . THR A 1 235 ? -22.865 -11.303 31.777 1.00 94.69 235 THR A CA 1
ATOM 1787 C C . THR A 1 235 ? -22.500 -11.654 33.223 1.00 94.69 235 THR A C 1
ATOM 1789 O O . THR A 1 235 ? -23.239 -12.379 33.889 1.00 94.69 235 THR A O 1
ATOM 1792 N N . VAL A 1 236 ? -21.403 -11.096 33.741 1.00 92.00 236 VAL A N 1
ATOM 1793 C CA . VAL A 1 236 ? -20.893 -11.315 35.102 1.00 92.00 236 VAL A CA 1
ATOM 1794 C C . VAL A 1 236 ? -20.729 -9.977 35.823 1.00 92.00 236 VAL A C 1
ATOM 1796 O O . VAL A 1 236 ? -20.457 -8.957 35.195 1.00 92.00 236 VAL A O 1
ATOM 1799 N N . ALA A 1 237 ? -20.888 -9.964 37.148 1.00 89.69 237 ALA A N 1
ATOM 1800 C CA . ALA A 1 237 ? -20.672 -8.753 37.935 1.00 89.69 237 ALA A CA 1
ATOM 1801 C C . ALA A 1 237 ? -19.199 -8.301 37.880 1.00 89.69 237 ALA A C 1
ATOM 1803 O O . ALA A 1 237 ? -18.310 -9.140 38.065 1.00 89.69 237 ALA A O 1
ATOM 1804 N N . PRO A 1 238 ? -18.922 -6.997 37.671 1.00 87.81 238 PRO A N 1
ATOM 1805 C CA . PRO A 1 238 ? -17.575 -6.459 37.789 1.00 87.81 238 PRO A CA 1
ATOM 1806 C C . PRO A 1 238 ? -17.004 -6.759 39.185 1.00 87.81 238 PRO A C 1
ATOM 1808 O O . PRO A 1 238 ? -17.684 -6.520 40.186 1.00 87.81 238 PRO A O 1
ATOM 1811 N N . PRO A 1 239 ? -15.769 -7.271 39.298 1.00 87.12 239 PRO A N 1
ATOM 1812 C CA . PRO A 1 239 ? -15.124 -7.450 40.588 1.00 87.12 239 PRO A CA 1
ATOM 1813 C C . PRO A 1 239 ? -14.877 -6.084 41.235 1.00 87.12 239 PRO A C 1
ATOM 1815 O O . PRO A 1 239 ? -14.605 -5.106 40.544 1.00 87.12 239 PRO A O 1
ATOM 1818 N N . GLY A 1 240 ? -14.892 -6.022 42.570 1.00 83.31 240 GLY A N 1
ATOM 1819 C CA . GLY A 1 240 ? -14.705 -4.769 43.322 1.00 83.31 240 GLY A CA 1
ATOM 1820 C C . GLY A 1 240 ? -13.339 -4.086 43.140 1.00 83.31 240 GLY A C 1
ATOM 1821 O O . GLY A 1 240 ? -13.112 -3.021 43.699 1.00 83.31 240 GLY A O 1
ATOM 1822 N N . THR A 1 241 ? -12.424 -4.696 42.382 1.00 86.81 241 THR A N 1
ATOM 1823 C CA . THR A 1 241 ? -11.156 -4.096 41.945 1.00 86.81 241 THR A CA 1
ATOM 1824 C C . THR A 1 241 ? -11.306 -3.173 40.736 1.00 86.81 241 THR A C 1
ATOM 1826 O O . THR A 1 241 ? -10.357 -2.464 40.431 1.00 86.81 241 THR A O 1
ATOM 1829 N N . VAL A 1 242 ? -12.442 -3.216 40.032 1.00 91.81 242 VAL A N 1
ATOM 1830 C CA . VAL A 1 242 ? -12.743 -2.340 38.891 1.00 91.81 242 VAL A CA 1
ATOM 1831 C C . VAL A 1 242 ? -13.322 -1.028 39.407 1.00 91.81 242 VAL A C 1
ATOM 1833 O O . VAL A 1 242 ? -14.278 -1.034 40.183 1.00 91.81 242 VAL A O 1
ATOM 1836 N N . ALA A 1 243 ? -12.765 0.091 38.961 1.00 93.31 243 ALA A N 1
ATOM 1837 C CA . ALA A 1 243 ? -13.140 1.428 39.397 1.00 93.31 243 ALA A CA 1
ATOM 1838 C C . ALA A 1 243 ? -13.268 2.412 38.223 1.00 93.31 243 ALA A C 1
ATOM 1840 O O . ALA A 1 243 ? -12.813 2.169 37.106 1.00 93.31 243 ALA A O 1
ATOM 1841 N N . ALA A 1 244 ? -13.882 3.566 38.491 1.00 94.06 244 ALA A N 1
ATOM 1842 C CA . ALA A 1 244 ? -13.873 4.683 37.554 1.00 94.06 244 ALA A CA 1
ATOM 1843 C C . ALA A 1 244 ? -12.428 5.132 37.263 1.00 94.06 244 ALA A C 1
ATOM 1845 O O . ALA A 1 244 ? -11.597 5.225 38.167 1.00 94.06 244 ALA A O 1
ATOM 1846 N N . GLY A 1 245 ? -12.139 5.424 35.997 1.00 92.81 245 GLY A N 1
ATOM 1847 C CA . GLY A 1 245 ? -10.803 5.731 35.487 1.00 92.81 245 GLY A CA 1
ATOM 1848 C C . GLY A 1 245 ? -10.034 4.519 34.957 1.00 92.81 245 GLY A C 1
ATOM 1849 O O . GLY A 1 245 ? -9.078 4.717 34.208 1.00 92.81 245 GLY A O 1
ATOM 1850 N N . ASP A 1 246 ? -10.459 3.290 35.272 1.00 94.81 246 ASP A N 1
ATOM 1851 C CA . ASP A 1 246 ? -9.859 2.093 34.686 1.00 94.81 246 ASP A CA 1
ATOM 1852 C C . ASP A 1 246 ? -10.102 2.028 33.175 1.00 94.81 246 ASP A C 1
ATOM 1854 O O . ASP A 1 246 ? -11.125 2.487 32.655 1.00 94.81 246 ASP A O 1
ATOM 1858 N N . VAL A 1 247 ? -9.149 1.424 32.466 1.00 93.50 247 VAL A N 1
ATOM 1859 C CA . VAL A 1 247 ? -9.243 1.216 31.022 1.00 93.50 247 VAL A CA 1
ATOM 1860 C C . VAL A 1 247 ? -9.935 -0.112 30.758 1.00 93.50 247 VAL A C 1
ATOM 1862 O O . VAL A 1 247 ? -9.473 -1.166 31.207 1.00 93.50 247 VAL A O 1
ATOM 1865 N N . PHE A 1 248 ? -11.024 -0.059 29.995 1.00 94.50 248 PHE A N 1
ATOM 1866 C CA . PHE A 1 248 ? -11.658 -1.258 29.464 1.00 94.50 248 PHE A CA 1
ATOM 1867 C C . PHE A 1 248 ? -11.202 -1.517 28.025 1.00 94.50 248 PHE A C 1
ATOM 1869 O O . PHE A 1 248 ? -10.856 -0.601 27.276 1.00 94.50 248 PHE A O 1
ATOM 1876 N N . GLU A 1 249 ? -11.240 -2.782 27.634 1.00 95.00 249 GLU A N 1
ATOM 1877 C CA . GLU A 1 249 ? -11.021 -3.266 26.277 1.00 95.00 249 GLU A CA 1
ATOM 1878 C C . GLU A 1 249 ? -12.180 -4.195 25.917 1.00 95.00 249 GLU A C 1
ATOM 1880 O O . GLU A 1 249 ? -12.371 -5.233 26.549 1.00 95.00 249 GLU A O 1
ATOM 1885 N N . ALA A 1 250 ? -12.965 -3.823 24.911 1.00 95.06 250 ALA A N 1
ATOM 1886 C CA . ALA A 1 250 ? -13.993 -4.666 24.320 1.00 95.06 250 ALA A CA 1
ATOM 1887 C C . ALA A 1 250 ? -13.473 -5.241 22.999 1.00 95.06 250 ALA A C 1
ATOM 1889 O O . ALA A 1 250 ? -12.974 -4.499 22.152 1.00 95.06 250 ALA A O 1
ATOM 1890 N N . THR A 1 251 ? -13.599 -6.551 22.812 1.00 94.69 251 THR A N 1
ATOM 1891 C CA . THR A 1 251 ? -13.129 -7.276 21.620 1.00 94.69 251 THR A CA 1
ATOM 1892 C C . THR A 1 251 ? -14.261 -8.124 21.036 1.00 94.69 251 THR A C 1
ATOM 1894 O O . THR A 1 251 ? -15.023 -8.710 21.812 1.00 94.69 251 THR A O 1
ATOM 1897 N N . PRO A 1 252 ? -14.410 -8.186 19.700 1.00 93.75 252 PRO A N 1
ATOM 1898 C CA . PRO A 1 252 ? -15.414 -9.032 19.071 1.00 93.75 252 PRO A CA 1
ATOM 1899 C C . PRO A 1 252 ? -15.128 -10.512 19.368 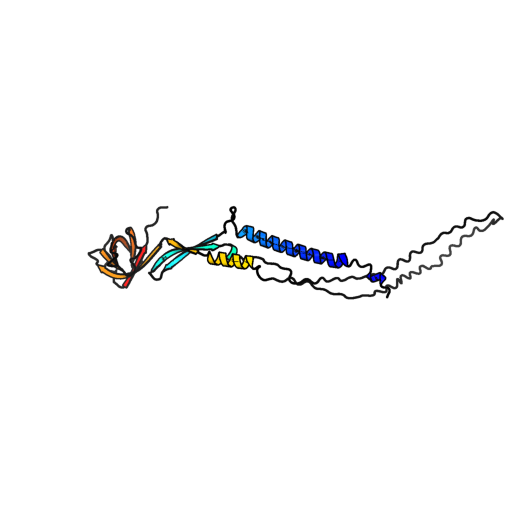1.00 93.75 252 PRO A C 1
ATOM 1901 O O . PRO A 1 252 ? -13.973 -10.884 19.603 1.00 93.75 252 PRO A O 1
ATOM 1904 N N . PRO A 1 253 ? -16.155 -11.376 19.349 1.00 89.69 253 PRO A N 1
ATOM 1905 C CA . PRO A 1 253 ? -15.950 -12.812 19.478 1.00 89.69 253 PRO A CA 1
ATOM 1906 C C . PRO A 1 253 ? -15.059 -13.333 18.342 1.00 89.69 253 PRO A C 1
ATOM 1908 O O . PRO A 1 253 ? -15.136 -12.859 17.205 1.00 89.69 253 PRO A O 1
ATOM 1911 N N . ALA A 1 254 ? -14.220 -14.328 18.643 1.00 78.94 254 ALA A N 1
ATOM 1912 C CA . ALA A 1 254 ? -13.411 -14.989 17.625 1.00 78.94 254 ALA A CA 1
ATOM 1913 C C . ALA A 1 254 ? -14.334 -15.590 16.553 1.00 78.94 254 ALA A C 1
ATOM 1915 O O . ALA A 1 254 ? -15.259 -16.341 16.871 1.00 78.94 254 ALA A O 1
ATOM 1916 N N . ARG A 1 255 ? -14.105 -15.244 15.281 1.00 66.94 255 ARG A N 1
ATOM 1917 C CA . ARG A 1 255 ? -14.861 -15.823 14.168 1.00 66.94 255 ARG A CA 1
ATOM 1918 C C . ARG A 1 255 ? -14.542 -17.322 14.107 1.00 66.94 255 ARG A C 1
ATOM 1920 O O . ARG A 1 255 ? -13.376 -17.700 14.171 1.00 66.94 255 ARG A O 1
ATOM 1927 N N . ALA A 1 256 ? -15.570 -18.164 14.011 1.00 51.59 256 ALA A N 1
ATOM 1928 C CA . ALA A 1 256 ? -15.374 -19.561 13.642 1.00 51.59 256 ALA A CA 1
ATOM 1929 C C . ALA A 1 256 ? -14.837 -19.584 12.203 1.00 51.59 256 ALA A C 1
ATOM 1931 O O . ALA A 1 256 ? -15.517 -19.090 11.301 1.00 51.59 256 ALA A O 1
ATOM 1932 N N . GLU A 1 257 ? -13.600 -20.049 12.032 1.00 39.09 257 GLU A N 1
ATOM 1933 C CA . GLU A 1 257 ? -12.977 -20.285 10.722 1.00 39.09 257 GLU A CA 1
ATOM 1934 C C . GLU A 1 257 ? -13.697 -21.388 9.934 1.00 39.09 257 GLU A C 1
ATOM 1936 O O . GLU A 1 257 ? -14.165 -22.369 10.563 1.00 39.09 257 GLU A O 1
#

Sequence (257 aa):
MNGREIATLDFPNLIGGPLNAIVEAQAKSAITTANFIKEVAFDGEGRAVHVDFKYNRRGPDGRVQEAVLSVPFLTMLPVPYLKVERAEVEFNAKIASVRENSMRSNFEGELGGELGGEAWGMRASIRAKAAHQRQSSEASKEQRSFDMRVRVTVGNTALPPGTEHLLGVLENAIEERGGEVLMITGAIEEVDVEARRLTVQSLHGIEVGWSVRVNGAQLGEVEALDAKARALTLTVAPPGTVAAGDVFEATPPARAE

Foldseek 3Di:
DDPVLVVPDPPCCLVVVVVVVLVVVQVVQVVVLVVVCVVQQQDPVRHGDWDWDWDWDQDPQQWTFIKIWIARRVLVDDRDAWDQPWFKHFDQDFDFDDPPPPPPPPPPPPPDDDDDDDDPDDDDDDPPPPDPPVPPPPPVRPGDGDDDGIGGDTDGDDDDPVVVVVSVVRVVVTDMDTHGTFKGKFWFAFFDQVQQKTQTSRQPPFDFQWWKDWPNHTAATFHDDDPVSNMTHGPHGDPPVDGGGIMMMTGHPDDDD

Radius of gyration: 48.06 Å; chains: 1; bounding box: 108×39×134 Å